Protein AF-A0A7K2CQ20-F1 (afdb_monomer_lite)

Secondary structure (DSSP, 8-state):
--HHHHHHHHHHHHHHHHHHHHHHHHHTTPPP-HHHHHHHHHHHHHHHHHHHHHH-SSTTHHHHHHHHHHHHHHHHHHHHHS---HHHHHHHHHHHHHHHHHHHHHTT-THHHHHHHHHHHHHHHHHHHHHHHTTTSS-HHHHHHHHHHHHHHHHHSSSHHHHHHHHHHHHHHHHHHHHHHHHHHHHHHHTT--

Radius of gyration: 17.54 Å; chains: 1; bounding box: 44×36×48 Å

Sequence (194 aa):
MSKAAMVVAGLAVGTVAGRYLLRLVWTFGVRDSRSLRVLVPSFTAIALAVAGGFLGTTWDVLPVWVLFVALTGVTTVDLFLYRIPNGIVFPAMAVLLMLMTLISLLRDRPGTIGQAMAAAGFYAAVMSLLYVISGGSLGLGDVKLALPVGLVLGWAASGYGQSMLAVFLAFVLAAFLGATMGLTVWGMRKWGYE

Structure (mmCIF, N/CA/C/O backbone):
data_AF-A0A7K2CQ20-F1
#
_entry.id   AF-A0A7K2CQ20-F1
#
loop_
_atom_site.group_PDB
_atom_site.id
_atom_site.type_symbol
_atom_site.label_atom_id
_atom_site.label_alt_id
_atom_site.label_comp_id
_atom_site.label_asym_id
_atom_site.label_entity_id
_atom_site.label_seq_id
_atom_site.pdbx_PDB_ins_code
_atom_site.Cartn_x
_atom_site.Cartn_y
_atom_site.Cartn_z
_atom_site.occupancy
_atom_site.B_iso_or_equiv
_atom_site.auth_seq_id
_atom_site.auth_comp_id
_atom_site.auth_asym_id
_atom_site.auth_atom_id
_atom_site.pdbx_PDB_model_num
ATOM 1 N N . MET A 1 1 ? -0.273 -4.089 -26.186 1.00 63.44 1 MET A N 1
ATOM 2 C CA . MET A 1 1 ? -1.693 -3.845 -25.821 1.00 63.44 1 MET A CA 1
ATOM 3 C C . MET A 1 1 ? -1.942 -2.338 -25.868 1.00 63.44 1 MET A C 1
ATOM 5 O O . MET A 1 1 ? -0.967 -1.602 -25.882 1.00 63.44 1 MET A O 1
ATOM 9 N N . SER A 1 2 ? -3.183 -1.851 -25.932 1.00 86.56 2 SER A N 1
ATOM 10 C CA . SER A 1 2 ? -3.477 -0.409 -25.808 1.00 86.56 2 SER A CA 1
ATOM 11 C C . SER A 1 2 ? -3.736 -0.033 -24.341 1.00 86.56 2 SER A C 1
ATOM 13 O O . SER A 1 2 ? -4.092 -0.900 -23.542 1.00 86.56 2 SER A O 1
ATOM 15 N N . LYS A 1 3 ? -3.601 1.250 -23.963 1.00 86.38 3 LYS A N 1
ATOM 16 C CA . LYS A 1 3 ? -3.990 1.723 -22.614 1.00 86.38 3 LYS A CA 1
ATOM 17 C C . LYS A 1 3 ? -5.447 1.371 -22.288 1.00 86.38 3 LYS A C 1
ATOM 19 O O . LYS A 1 3 ? -5.736 0.928 -21.186 1.00 86.38 3 LYS A O 1
ATOM 24 N N . ALA A 1 4 ? -6.340 1.470 -23.276 1.00 89.62 4 ALA A N 1
ATOM 25 C CA . ALA A 1 4 ? -7.732 1.043 -23.146 1.00 89.62 4 ALA A CA 1
ATOM 26 C C . ALA A 1 4 ? -7.854 -0.455 -22.812 1.00 89.62 4 ALA A C 1
ATOM 28 O O . ALA A 1 4 ? -8.602 -0.821 -21.910 1.00 89.62 4 ALA A O 1
ATOM 29 N N . ALA A 1 5 ? -7.069 -1.319 -23.466 1.00 90.25 5 ALA A N 1
ATOM 30 C CA . ALA A 1 5 ? -7.048 -2.745 -23.143 1.00 90.25 5 ALA A CA 1
ATOM 31 C C . ALA A 1 5 ? -6.565 -3.008 -21.706 1.00 90.25 5 ALA A C 1
ATOM 33 O O . ALA A 1 5 ? -7.090 -3.901 -21.049 1.00 90.25 5 ALA A O 1
ATOM 34 N N . MET A 1 6 ? -5.621 -2.214 -21.191 1.00 92.38 6 MET A N 1
ATOM 35 C CA . MET A 1 6 ? -5.152 -2.330 -19.804 1.00 92.38 6 MET A CA 1
ATOM 36 C C . MET A 1 6 ? -6.170 -1.845 -18.775 1.00 92.38 6 MET A C 1
ATOM 38 O O . MET A 1 6 ? -6.281 -2.449 -17.713 1.00 92.38 6 MET A O 1
ATOM 42 N N . VAL A 1 7 ? -6.945 -0.807 -19.094 1.00 93.50 7 VAL A N 1
ATOM 43 C CA . VAL A 1 7 ? -8.081 -0.371 -18.267 1.00 93.50 7 VAL A CA 1
ATOM 44 C C . VAL A 1 7 ? -9.120 -1.491 -18.182 1.00 93.50 7 VAL A C 1
ATOM 46 O O . VAL A 1 7 ? -9.519 -1.872 -17.084 1.00 93.50 7 VAL A O 1
ATOM 49 N N . VAL A 1 8 ? -9.505 -2.075 -19.322 1.00 94.81 8 VAL A N 1
ATOM 50 C CA . VAL A 1 8 ? -10.469 -3.190 -19.372 1.00 94.81 8 VAL A CA 1
ATOM 51 C C . VAL A 1 8 ? -9.938 -4.417 -18.629 1.00 94.81 8 VAL A C 1
ATOM 53 O O . VAL A 1 8 ? -10.664 -5.014 -17.834 1.00 94.81 8 VAL A O 1
ATOM 56 N N . ALA A 1 9 ? -8.665 -4.765 -18.827 1.00 94.44 9 ALA A N 1
ATOM 57 C CA . ALA A 1 9 ? -8.023 -5.851 -18.097 1.00 94.44 9 ALA A CA 1
ATOM 58 C C . ALA A 1 9 ? -7.997 -5.572 -16.587 1.00 94.44 9 ALA A C 1
ATOM 60 O O . ALA A 1 9 ? -8.314 -6.464 -15.809 1.00 94.44 9 ALA A O 1
ATOM 61 N N . GLY A 1 10 ? -7.699 -4.341 -16.166 1.00 95.06 10 GLY A N 1
ATOM 62 C CA . GLY A 1 10 ? -7.714 -3.946 -14.758 1.00 95.06 10 GLY A CA 1
ATOM 63 C C . GLY A 1 10 ? -9.105 -4.041 -14.129 1.00 95.06 10 GLY A C 1
ATOM 64 O O . GLY A 1 10 ? -9.233 -4.564 -13.023 1.00 95.06 10 GLY A O 1
ATOM 65 N N . LEU A 1 11 ? -10.157 -3.644 -14.854 1.00 96.75 11 LEU A N 1
ATOM 66 C CA . LEU A 1 11 ? -11.544 -3.826 -14.410 1.00 96.75 11 LEU A CA 1
ATOM 67 C C . LEU A 1 11 ? -11.890 -5.315 -14.246 1.00 96.75 11 LEU A C 1
ATOM 69 O O . LEU A 1 11 ? -12.415 -5.730 -13.210 1.00 96.75 11 LEU A O 1
ATOM 73 N N . ALA A 1 12 ? -11.574 -6.137 -15.248 1.00 96.75 12 ALA A N 1
ATOM 74 C CA . ALA A 1 12 ? -11.868 -7.568 -15.223 1.00 96.75 12 ALA A CA 1
ATOM 75 C C . ALA A 1 12 ? -11.083 -8.293 -14.117 1.00 96.75 12 ALA A C 1
ATOM 77 O O . ALA A 1 12 ? -11.663 -8.993 -13.288 1.00 96.75 12 ALA A O 1
ATOM 78 N N . VAL A 1 13 ? -9.769 -8.080 -14.050 1.00 96.75 13 VAL A N 1
ATOM 79 C CA . VAL A 1 13 ? -8.903 -8.705 -13.045 1.00 96.75 13 VAL A CA 1
ATOM 80 C C . VAL A 1 13 ? -9.258 -8.209 -11.651 1.00 96.75 13 VAL A C 1
ATOM 82 O O . VAL A 1 13 ? -9.378 -9.022 -10.740 1.00 96.75 13 VAL A O 1
ATOM 85 N N . GLY A 1 14 ? -9.492 -6.910 -11.465 1.00 96.31 14 GLY A N 1
ATOM 86 C CA . GLY A 1 14 ? -9.796 -6.361 -10.148 1.00 96.31 14 GLY A CA 1
ATOM 87 C C . GLY A 1 14 ? -11.170 -6.758 -9.614 1.00 96.31 14 GLY A C 1
ATOM 88 O O . GLY A 1 14 ? -11.287 -7.026 -8.419 1.00 96.31 14 GLY A O 1
ATOM 89 N N . THR A 1 15 ? -12.189 -6.913 -10.470 1.00 97.06 15 THR A N 1
ATOM 90 C CA . THR A 1 15 ? -13.487 -7.457 -10.024 1.00 97.06 15 THR A CA 1
ATOM 91 C C . THR A 1 15 ? -13.360 -8.906 -9.559 1.00 97.06 15 THR A C 1
ATOM 93 O O . THR A 1 15 ? -13.906 -9.269 -8.514 1.00 97.06 15 THR A O 1
ATOM 96 N N . VAL A 1 16 ? -12.620 -9.739 -10.296 1.00 97.56 16 VAL A N 1
ATOM 97 C CA . VAL A 1 16 ? -12.369 -11.136 -9.919 1.00 97.56 16 VAL A CA 1
ATOM 98 C C . VAL A 1 16 ? -11.529 -11.201 -8.643 1.00 97.56 16 VAL A C 1
ATOM 100 O O . VAL A 1 16 ? -11.941 -11.840 -7.673 1.00 97.56 16 VAL A O 1
ATOM 103 N N . ALA A 1 17 ? -10.403 -10.489 -8.603 1.00 96.38 17 ALA A N 1
ATOM 104 C CA . ALA A 1 17 ? -9.503 -10.448 -7.456 1.00 96.38 17 ALA A CA 1
ATOM 105 C C . ALA A 1 17 ? -10.223 -9.971 -6.192 1.00 96.38 17 ALA A C 1
ATOM 107 O O . ALA A 1 17 ? -10.129 -10.636 -5.166 1.00 96.38 17 ALA A O 1
ATOM 108 N N . GLY A 1 18 ? -11.016 -8.898 -6.263 1.00 95.12 18 GLY A N 1
ATOM 109 C CA . GLY A 1 18 ? -11.769 -8.400 -5.112 1.00 95.12 18 GLY A CA 1
ATOM 110 C C . GLY A 1 18 ? -12.835 -9.381 -4.605 1.00 95.12 18 GLY A C 1
ATOM 111 O O . GLY A 1 18 ? -13.051 -9.488 -3.399 1.00 95.12 18 GLY A O 1
ATOM 112 N N . ARG A 1 19 ? -13.459 -10.178 -5.487 1.00 95.44 19 ARG A N 1
ATOM 113 C CA . ARG A 1 19 ? -14.382 -11.253 -5.065 1.00 95.44 19 ARG A CA 1
ATOM 114 C C . ARG A 1 19 ? -13.663 -12.377 -4.319 1.00 95.44 19 ARG A C 1
ATOM 116 O O . ARG A 1 19 ? -14.202 -12.896 -3.343 1.00 95.44 19 ARG A O 1
ATOM 123 N N . TYR A 1 20 ? -12.464 -12.755 -4.757 1.00 95.31 20 TYR A N 1
ATOM 124 C CA . TYR A 1 20 ? -11.641 -13.727 -4.031 1.00 95.31 20 TYR A CA 1
ATOM 125 C C . TYR A 1 20 ? -11.093 -13.148 -2.728 1.00 95.31 20 TYR A C 1
ATOM 127 O O . TYR A 1 20 ? -11.080 -13.839 -1.711 1.00 95.31 20 TYR A O 1
ATOM 135 N N . LEU A 1 21 ? -10.713 -11.872 -2.740 1.00 94.88 21 LEU A N 1
ATOM 136 C CA . LEU A 1 21 ? -10.206 -11.152 -1.582 1.00 94.88 21 LEU A CA 1
ATOM 137 C C . LEU A 1 21 ? -11.216 -11.143 -0.436 1.00 94.88 21 LEU A C 1
ATOM 139 O O . LEU A 1 21 ? -10.824 -11.344 0.706 1.00 94.88 21 LEU A O 1
ATOM 143 N N . LEU A 1 22 ? -12.513 -11.007 -0.727 1.00 95.00 22 LEU A N 1
ATOM 144 C CA . LEU A 1 22 ? -13.567 -11.103 0.289 1.00 95.00 22 LEU A CA 1
ATOM 145 C C . LEU A 1 22 ? -13.545 -12.430 1.053 1.00 95.00 22 LEU A C 1
ATOM 147 O O . LEU A 1 22 ? -13.739 -12.428 2.266 1.00 95.00 22 LEU A O 1
ATOM 151 N N . ARG A 1 23 ? -13.240 -13.550 0.382 1.00 94.31 23 ARG A N 1
ATOM 152 C CA . ARG A 1 23 ? -13.112 -14.852 1.058 1.00 94.31 23 ARG A CA 1
ATOM 153 C C . ARG A 1 23 ? -11.996 -14.821 2.092 1.00 94.31 23 ARG A C 1
ATOM 155 O O . ARG A 1 23 ? -12.182 -15.333 3.187 1.00 94.31 23 ARG A O 1
ATOM 162 N N . LEU A 1 24 ? -10.870 -14.194 1.751 1.00 93.88 24 LEU A N 1
ATOM 163 C CA . LEU A 1 24 ? -9.747 -14.007 2.665 1.00 93.88 24 LEU A CA 1
ATOM 164 C C . LEU A 1 24 ? -10.108 -13.033 3.796 1.00 93.88 24 LEU A C 1
ATOM 166 O O . LEU A 1 24 ? -9.874 -13.340 4.959 1.00 93.88 24 LEU A O 1
ATOM 170 N N . VAL A 1 25 ? -10.737 -11.899 3.483 1.00 94.88 25 VAL A N 1
ATOM 171 C CA . VAL A 1 25 ? -11.178 -10.893 4.466 1.00 94.88 25 VAL A CA 1
ATOM 172 C C . VAL A 1 25 ? -12.106 -11.497 5.527 1.00 94.88 25 VAL A C 1
ATOM 174 O O . VAL A 1 25 ? -11.933 -11.227 6.716 1.00 94.88 25 VAL A O 1
ATOM 177 N N . TRP A 1 26 ? -13.043 -12.364 5.137 1.00 95.38 26 TRP A N 1
ATOM 178 C CA . TRP A 1 26 ? -13.954 -13.022 6.080 1.00 95.38 26 TRP A CA 1
ATOM 179 C C . TRP A 1 26 ? -13.245 -13.983 7.040 1.00 95.38 26 TRP A C 1
ATOM 181 O O . TRP A 1 26 ? -13.707 -14.148 8.167 1.00 95.38 26 TRP A O 1
ATOM 191 N N . THR A 1 27 ? -12.089 -14.547 6.666 1.00 95.38 27 THR A N 1
ATOM 192 C CA . THR A 1 27 ? -11.299 -15.378 7.598 1.00 95.38 27 THR A CA 1
ATOM 193 C C . THR A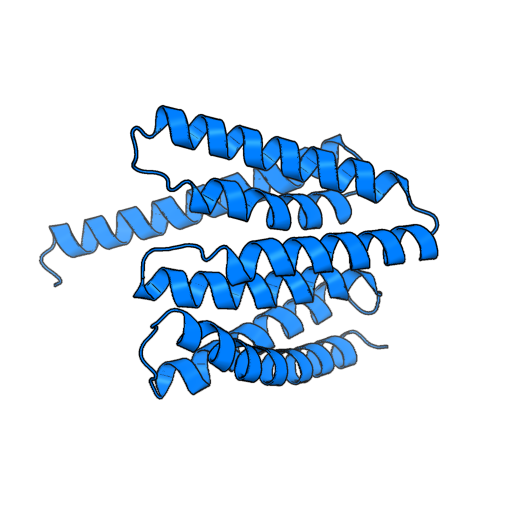 1 27 ? -10.744 -14.588 8.785 1.00 95.38 27 THR A C 1
ATOM 195 O O . THR A 1 27 ? -10.448 -15.178 9.820 1.00 95.38 27 THR A O 1
ATOM 198 N N . PHE A 1 28 ? -10.657 -13.256 8.680 1.00 93.06 28 PHE A N 1
ATOM 199 C CA . PHE A 1 28 ? -10.223 -12.386 9.776 1.00 93.06 28 PHE A CA 1
ATOM 200 C C . PHE A 1 28 ? -11.362 -11.947 10.708 1.00 93.06 28 PHE A C 1
ATOM 202 O O . PHE A 1 28 ? -11.102 -11.222 11.663 1.00 93.06 28 PHE A O 1
ATOM 209 N N . GLY A 1 29 ? -12.606 -12.377 10.465 1.00 92.75 29 GLY A N 1
ATOM 210 C CA . GLY A 1 29 ? -13.756 -12.055 11.319 1.00 92.75 29 GLY A CA 1
ATOM 211 C C . GLY A 1 29 ? -14.525 -10.791 10.923 1.00 92.75 29 GLY A C 1
ATOM 212 O O . GLY A 1 29 ? -15.392 -10.343 11.670 1.00 92.75 29 GLY A O 1
ATOM 213 N N . VAL A 1 30 ? -14.252 -10.215 9.747 1.00 93.81 30 VAL A N 1
ATOM 214 C CA . VAL A 1 30 ? -15.072 -9.126 9.192 1.00 93.81 30 VAL A CA 1
ATOM 215 C C . VAL A 1 30 ? -16.460 -9.663 8.847 1.00 93.81 30 VAL A C 1
ATOM 217 O O . VAL A 1 30 ? -16.590 -10.654 8.126 1.00 93.81 30 VAL A O 1
ATOM 220 N N . ARG A 1 31 ? -17.510 -8.994 9.334 1.00 92.56 31 ARG A N 1
ATOM 221 C CA . ARG A 1 31 ? -18.895 -9.408 9.090 1.00 92.56 31 ARG A CA 1
ATOM 222 C C . ARG A 1 31 ? -19.248 -9.273 7.611 1.00 92.56 31 ARG A C 1
ATOM 224 O O . ARG A 1 31 ? -19.084 -8.214 7.006 1.00 92.56 31 ARG A O 1
ATOM 231 N N . ASP A 1 32 ? -19.796 -10.340 7.047 1.00 93.12 32 ASP A N 1
ATOM 232 C CA . ASP A 1 32 ? -20.323 -10.323 5.689 1.00 93.12 32 ASP A CA 1
ATOM 233 C C . ASP A 1 32 ? -21.496 -9.337 5.572 1.00 93.12 32 ASP A C 1
ATOM 235 O O . ASP A 1 32 ? -22.422 -9.328 6.388 1.00 93.12 32 ASP A O 1
ATOM 239 N N . SER A 1 33 ? -21.442 -8.478 4.556 1.00 93.25 33 SER A N 1
ATOM 240 C CA . SER A 1 33 ? -22.473 -7.489 4.270 1.00 93.25 33 SER A CA 1
ATOM 241 C C . SER A 1 33 ? -22.616 -7.273 2.767 1.00 93.25 33 SER A C 1
ATOM 243 O O . SER A 1 33 ? -21.660 -7.394 1.993 1.00 93.25 33 SER A O 1
ATOM 245 N N . ARG A 1 34 ? -23.828 -6.897 2.340 1.00 94.19 34 ARG A N 1
ATOM 246 C CA . ARG A 1 34 ? -24.116 -6.593 0.931 1.00 94.19 34 ARG A CA 1
ATOM 247 C C . ARG A 1 34 ? -23.211 -5.481 0.397 1.00 94.19 34 ARG A C 1
ATOM 249 O O . ARG A 1 34 ? -22.735 -5.589 -0.728 1.00 94.19 34 ARG A O 1
ATOM 256 N N . SER A 1 35 ? -22.943 -4.461 1.212 1.00 93.31 35 SER A N 1
ATOM 257 C CA . SER A 1 35 ? -22.068 -3.347 0.846 1.00 93.31 35 SER A CA 1
ATOM 258 C C . SER A 1 35 ? -20.650 -3.825 0.547 1.00 93.31 35 SER A C 1
ATOM 260 O O . SER A 1 35 ? -20.112 -3.468 -0.495 1.00 93.31 35 SER A O 1
ATOM 262 N N . LEU A 1 36 ? -20.064 -4.705 1.367 1.00 94.12 36 LEU A N 1
ATOM 263 C CA . LEU A 1 36 ? -18.712 -5.227 1.118 1.00 94.12 36 LEU A CA 1
ATOM 264 C C . LEU A 1 36 ? -18.610 -6.057 -0.158 1.00 94.12 36 LEU A C 1
ATOM 266 O O . LEU A 1 36 ? -17.643 -5.914 -0.907 1.00 94.12 36 LEU A O 1
ATOM 270 N N . ARG A 1 37 ? -19.637 -6.862 -0.451 1.00 95.00 37 ARG A N 1
ATOM 271 C CA . ARG A 1 37 ? -19.712 -7.658 -1.686 1.00 95.00 37 ARG A CA 1
ATOM 272 C C . ARG A 1 37 ? -19.703 -6.807 -2.960 1.00 95.00 37 ARG A C 1
ATOM 274 O O . ARG A 1 37 ? -19.357 -7.324 -4.019 1.00 95.00 37 ARG A O 1
ATOM 281 N N . VAL A 1 38 ? -20.066 -5.526 -2.862 1.00 96.12 38 VAL A N 1
ATOM 282 C CA . VAL A 1 38 ? -20.054 -4.571 -3.980 1.00 96.12 38 VAL A CA 1
ATOM 283 C C . VAL A 1 38 ? -18.823 -3.670 -3.927 1.00 96.12 38 VAL A C 1
ATOM 285 O O . VAL A 1 38 ? -18.119 -3.540 -4.928 1.00 96.12 38 VAL A O 1
ATOM 288 N N . LEU A 1 39 ? -18.542 -3.065 -2.773 1.00 96.19 39 LEU A N 1
ATOM 289 C CA . LEU A 1 39 ? -17.502 -2.051 -2.618 1.00 96.19 39 LEU A CA 1
ATOM 290 C C . LEU A 1 39 ? -16.102 -2.625 -2.816 1.00 96.19 39 LEU A C 1
ATOM 292 O O . LEU A 1 39 ? -15.326 -2.027 -3.553 1.00 96.19 39 LEU A O 1
ATOM 296 N N . VAL A 1 40 ? -15.788 -3.792 -2.240 1.00 96.75 40 VAL A N 1
ATOM 297 C CA . VAL A 1 40 ? -14.436 -4.369 -2.341 1.00 96.75 40 VAL A CA 1
ATOM 298 C C . VAL A 1 40 ? -14.080 -4.702 -3.798 1.00 96.75 40 VAL A C 1
ATOM 300 O O . VAL A 1 40 ? -13.089 -4.161 -4.287 1.00 96.75 40 VAL A O 1
ATOM 303 N N . PRO A 1 41 ? -14.885 -5.477 -4.560 1.00 97.44 41 PRO A N 1
ATOM 304 C CA . PRO A 1 41 ? -14.586 -5.731 -5.968 1.00 97.44 41 PRO A CA 1
ATOM 305 C C . PRO A 1 41 ? -14.573 -4.474 -6.834 1.00 97.44 41 PRO A C 1
ATOM 307 O O . PRO A 1 41 ? -13.739 -4.376 -7.730 1.00 97.44 41 PRO A O 1
ATOM 310 N N . SER A 1 42 ? -15.468 -3.515 -6.576 1.00 97.06 42 SER A N 1
ATOM 311 C CA . SER A 1 42 ? -15.535 -2.277 -7.363 1.00 97.06 42 SER A CA 1
ATOM 312 C C . SER A 1 42 ? -14.305 -1.406 -7.128 1.00 97.06 42 SER A C 1
ATOM 314 O O . SER A 1 42 ? -13.702 -0.925 -8.083 1.00 97.06 42 SER A O 1
ATOM 316 N N . PHE A 1 43 ? -13.888 -1.250 -5.871 1.00 96.94 43 PHE A N 1
ATOM 317 C CA . PHE A 1 43 ? -12.713 -0.463 -5.521 1.00 96.94 43 PHE A CA 1
ATOM 318 C C . PHE A 1 43 ? -11.433 -1.102 -6.063 1.00 96.94 43 PHE A C 1
ATOM 320 O O . PHE A 1 43 ? -10.638 -0.418 -6.707 1.00 96.94 43 PHE A O 1
ATOM 327 N N . THR A 1 44 ? -11.268 -2.423 -5.907 1.00 97.62 44 THR A N 1
ATOM 328 C CA . THR A 1 44 ? -10.135 -3.149 -6.500 1.00 97.62 44 THR A CA 1
ATOM 329 C C . THR A 1 44 ? -10.125 -3.014 -8.028 1.00 97.62 44 THR A C 1
ATOM 331 O O . THR A 1 44 ? -9.082 -2.720 -8.605 1.00 97.62 44 THR A O 1
ATOM 334 N N . ALA A 1 45 ? -11.274 -3.162 -8.696 1.00 97.44 45 ALA A N 1
ATOM 335 C CA . ALA A 1 45 ? -11.395 -2.984 -10.145 1.00 97.44 45 ALA A CA 1
ATOM 336 C C . ALA A 1 45 ? -10.991 -1.583 -10.605 1.00 97.44 45 ALA A C 1
ATOM 338 O O . ALA A 1 45 ? -10.200 -1.452 -11.538 1.00 97.44 45 ALA A O 1
ATOM 339 N N . ILE A 1 46 ? -11.495 -0.544 -9.936 1.00 97.81 46 ILE A N 1
ATOM 340 C CA . ILE A 1 46 ? -11.175 0.848 -10.262 1.00 97.81 46 ILE A CA 1
ATOM 341 C C . ILE A 1 46 ? -9.683 1.110 -10.045 1.00 97.81 46 ILE A C 1
ATOM 343 O O . ILE A 1 46 ? -9.035 1.643 -10.942 1.00 97.81 46 ILE A O 1
ATOM 347 N N . ALA A 1 47 ? -9.112 0.690 -8.913 1.00 96.88 47 ALA A N 1
ATOM 348 C CA . ALA A 1 47 ? -7.693 0.885 -8.622 1.00 96.88 47 ALA A CA 1
ATOM 349 C C . ALA A 1 47 ? -6.792 0.234 -9.686 1.00 96.88 47 ALA A C 1
ATOM 351 O O . ALA A 1 47 ? -5.875 0.875 -10.205 1.00 96.88 47 ALA A O 1
ATOM 352 N N . LEU A 1 48 ? -7.084 -1.012 -10.073 1.00 96.81 48 LEU A N 1
ATOM 353 C CA . LEU A 1 48 ? -6.314 -1.728 -11.093 1.00 96.81 48 LEU A CA 1
ATOM 354 C C . LEU A 1 48 ? -6.494 -1.108 -12.485 1.00 96.81 48 LEU A C 1
ATOM 356 O O . LEU A 1 48 ? -5.520 -0.974 -13.229 1.00 96.81 48 LEU A O 1
ATOM 360 N N . ALA A 1 49 ? -7.712 -0.696 -12.833 1.00 95.94 49 ALA A N 1
ATOM 361 C CA . ALA A 1 49 ? -8.009 -0.038 -14.102 1.00 95.94 49 ALA A CA 1
ATOM 362 C C . ALA A 1 49 ? -7.281 1.304 -14.236 1.00 95.94 49 ALA A C 1
ATOM 364 O O . ALA A 1 49 ? -6.651 1.568 -15.261 1.00 95.94 49 ALA A O 1
ATOM 365 N N . VAL A 1 50 ? -7.310 2.120 -13.179 1.00 95.56 50 VAL A N 1
ATOM 366 C CA . VAL A 1 50 ? -6.585 3.392 -13.098 1.00 95.56 50 VAL A CA 1
ATOM 367 C C . VAL A 1 50 ? -5.083 3.144 -13.238 1.00 95.56 50 VAL A C 1
ATOM 369 O O . VAL A 1 50 ? -4.451 3.728 -14.118 1.00 95.56 50 VAL A O 1
ATOM 372 N N . ALA A 1 51 ? -4.521 2.213 -12.461 1.00 93.62 51 ALA A N 1
ATOM 373 C CA . ALA A 1 51 ? -3.107 1.850 -12.556 1.00 93.62 51 ALA A CA 1
ATOM 374 C C . ALA A 1 51 ? -2.715 1.389 -13.972 1.00 93.62 51 ALA A C 1
ATOM 376 O O . ALA A 1 51 ? -1.701 1.835 -14.506 1.00 93.62 51 ALA A O 1
ATOM 377 N N . GLY A 1 52 ? -3.542 0.556 -14.613 1.00 93.06 52 GLY A N 1
ATOM 378 C CA . GLY A 1 52 ? -3.322 0.091 -15.985 1.00 93.06 52 GLY A CA 1
ATOM 379 C C . GLY A 1 52 ? -3.413 1.203 -17.033 1.00 93.06 52 GLY A C 1
ATOM 380 O O . GLY A 1 52 ? -2.647 1.209 -17.997 1.00 93.06 52 GLY A O 1
ATOM 381 N N . GLY A 1 53 ? -4.302 2.179 -16.840 1.00 92.75 53 GLY A N 1
ATOM 382 C CA . GLY A 1 53 ? -4.408 3.354 -17.707 1.00 92.75 53 GLY A CA 1
ATOM 383 C C . GLY A 1 53 ? -3.194 4.284 -17.612 1.00 92.75 53 GLY A C 1
ATOM 384 O O . GLY A 1 53 ? -2.732 4.799 -18.637 1.00 92.75 53 GLY A O 1
ATOM 385 N N . PHE A 1 54 ? -2.651 4.465 -16.402 1.00 90.62 54 PHE A N 1
ATOM 386 C CA . PHE A 1 54 ? -1.482 5.313 -16.152 1.00 90.62 54 PHE A CA 1
ATOM 387 C C . PHE A 1 54 ? -0.166 4.657 -16.582 1.00 90.62 54 PHE A C 1
ATOM 389 O O . PHE A 1 54 ? 0.587 5.25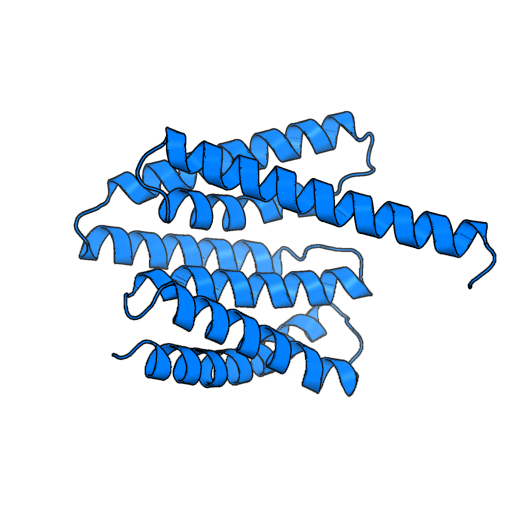7 -17.349 1.00 90.62 54 PHE A O 1
ATOM 396 N N . LEU A 1 55 ? 0.095 3.429 -16.127 1.00 86.06 55 LEU A N 1
ATOM 397 C CA . LEU A 1 55 ? 1.357 2.715 -16.374 1.00 86.06 55 LEU A CA 1
ATOM 398 C C . LEU A 1 55 ? 1.418 2.104 -17.780 1.00 86.06 55 LEU A C 1
ATOM 400 O O . LEU A 1 55 ? 2.496 1.849 -18.313 1.00 86.06 55 LEU A O 1
ATOM 404 N N . GLY A 1 56 ? 0.266 1.923 -18.427 1.00 76.19 56 GLY A N 1
ATOM 405 C CA . GLY A 1 56 ? 0.192 1.375 -19.769 1.00 76.19 56 GLY A CA 1
ATOM 406 C C . GLY A 1 56 ? 0.515 -0.115 -19.794 1.00 76.19 56 GLY A C 1
ATOM 407 O O . GLY A 1 56 ? 0.122 -0.875 -18.917 1.00 76.19 56 GLY A O 1
ATOM 408 N N . THR A 1 57 ? 1.153 -0.559 -20.873 1.00 66.69 57 THR A N 1
ATOM 409 C CA . THR A 1 57 ? 1.121 -1.967 -21.299 1.00 66.69 57 THR A CA 1
ATOM 410 C C . THR A 1 57 ? 2.406 -2.720 -20.994 1.00 66.69 57 THR A C 1
ATOM 412 O O . THR A 1 57 ? 2.725 -3.702 -21.666 1.00 66.69 57 THR A O 1
ATOM 415 N N . THR A 1 58 ? 3.191 -2.218 -20.046 1.00 78.56 58 THR A N 1
ATOM 416 C CA . THR A 1 58 ? 4.384 -2.903 -19.569 1.00 78.56 58 THR A CA 1
ATOM 417 C C . THR A 1 58 ? 4.014 -3.907 -18.482 1.00 78.56 58 THR A C 1
ATOM 419 O O . THR A 1 58 ? 3.056 -3.731 -17.733 1.00 78.56 58 THR A O 1
ATOM 422 N N . TRP A 1 59 ? 4.812 -4.969 -18.377 1.00 85.69 59 TRP A N 1
ATOM 423 C CA . TRP A 1 59 ? 4.730 -5.952 -17.292 1.00 85.69 59 TRP A CA 1
ATOM 424 C C . TRP A 1 59 ? 4.860 -5.322 -15.892 1.00 85.69 59 TRP A C 1
ATOM 426 O O . TRP A 1 59 ? 4.433 -5.914 -14.905 1.00 85.69 59 TRP A O 1
ATOM 436 N N . ASP A 1 60 ? 5.368 -4.091 -15.820 1.00 87.75 60 ASP A N 1
ATOM 437 C CA . ASP A 1 60 ? 5.592 -3.312 -14.600 1.00 87.75 60 ASP A CA 1
ATOM 438 C C . ASP A 1 60 ? 4.291 -2.938 -13.869 1.00 87.75 60 ASP A C 1
ATOM 440 O O . ASP A 1 60 ? 4.311 -2.601 -12.687 1.00 87.75 60 ASP A O 1
ATOM 444 N N . VAL A 1 61 ? 3.142 -3.050 -14.542 1.00 92.56 61 VAL A N 1
ATOM 445 C CA . VAL A 1 61 ? 1.822 -2.875 -13.924 1.00 92.56 61 VAL A CA 1
ATOM 446 C C . VAL A 1 61 ? 1.489 -3.992 -12.924 1.00 92.56 61 VAL A C 1
ATOM 448 O O . VAL A 1 61 ? 0.715 -3.778 -11.991 1.00 92.56 61 VAL A O 1
ATOM 451 N N . LEU A 1 62 ? 2.069 -5.188 -13.084 1.00 94.75 62 LEU A N 1
ATOM 452 C CA . LEU A 1 62 ? 1.671 -6.362 -12.307 1.00 94.75 62 LEU A CA 1
ATOM 453 C C . LEU A 1 62 ? 2.028 -6.250 -10.811 1.00 94.75 62 LEU A C 1
ATOM 455 O O . LEU A 1 62 ? 1.135 -6.493 -9.997 1.00 94.75 62 LEU A O 1
ATOM 459 N N . PRO A 1 63 ? 3.248 -5.833 -10.399 1.00 96.06 63 PRO A N 1
ATOM 460 C CA . PRO A 1 63 ? 3.532 -5.561 -8.988 1.00 96.06 63 PRO A CA 1
ATOM 461 C C . PRO A 1 63 ? 2.588 -4.514 -8.386 1.00 96.06 63 PRO A C 1
ATOM 463 O O . PRO A 1 63 ? 2.114 -4.669 -7.263 1.00 96.06 63 PRO A O 1
ATOM 466 N N . VAL A 1 64 ? 2.239 -3.479 -9.152 1.00 96.06 64 VAL A N 1
ATOM 467 C CA . VAL A 1 64 ? 1.318 -2.425 -8.703 1.00 96.06 64 VAL A CA 1
ATOM 468 C C . VAL A 1 64 ? -0.096 -2.975 -8.492 1.00 96.06 64 VAL A C 1
ATOM 470 O O . VAL A 1 64 ? -0.744 -2.653 -7.497 1.00 96.06 64 VAL A O 1
ATOM 473 N N . TRP A 1 65 ? -0.571 -3.856 -9.373 1.00 96.88 65 TRP A N 1
ATOM 474 C CA . TRP A 1 65 ? -1.852 -4.545 -9.199 1.00 96.88 65 TRP A CA 1
ATOM 475 C C . TRP A 1 65 ? -1.868 -5.448 -7.966 1.00 96.88 65 TRP A C 1
ATOM 477 O O . TRP A 1 65 ? -2.827 -5.397 -7.197 1.00 96.88 65 TRP A O 1
ATOM 487 N N . VAL A 1 66 ? -0.806 -6.229 -7.740 1.00 97.69 66 VAL A N 1
ATOM 488 C CA . VAL A 1 66 ? -0.668 -7.057 -6.528 1.00 97.69 66 VAL A CA 1
ATOM 489 C C . VAL A 1 66 ? -0.725 -6.184 -5.274 1.00 97.69 66 VAL A C 1
ATOM 491 O O . VAL A 1 66 ? -1.467 -6.503 -4.342 1.00 97.69 66 VAL A O 1
ATOM 494 N N . LEU A 1 67 ? -0.004 -5.058 -5.269 1.00 97.81 67 LEU A N 1
ATOM 495 C CA . LEU A 1 67 ? -0.033 -4.112 -4.158 1.00 97.81 67 LEU A CA 1
ATOM 496 C C . LEU A 1 67 ? -1.446 -3.563 -3.928 1.00 97.81 67 LEU A C 1
ATOM 498 O O . LEU A 1 67 ? -1.917 -3.597 -2.798 1.00 97.81 67 LEU A O 1
ATOM 502 N N . PHE A 1 68 ? -2.158 -3.111 -4.964 1.00 97.75 68 PHE A N 1
ATOM 503 C CA . PHE A 1 68 ? -3.514 -2.571 -4.800 1.00 97.75 68 PHE A CA 1
ATOM 504 C C . PHE A 1 68 ? -4.535 -3.606 -4.319 1.00 97.75 68 PHE A C 1
ATOM 506 O O . PHE A 1 68 ? -5.408 -3.270 -3.512 1.00 97.75 68 PHE A O 1
ATOM 513 N N . VAL A 1 69 ? -4.422 -4.864 -4.755 1.00 98.12 69 VAL A N 1
ATOM 514 C CA . VAL A 1 69 ? -5.246 -5.958 -4.216 1.00 98.12 69 VAL A CA 1
ATOM 515 C C . VAL A 1 69 ? -4.959 -6.144 -2.724 1.00 98.12 69 VAL A C 1
ATOM 517 O O . VAL A 1 69 ? -5.893 -6.179 -1.921 1.00 98.12 69 VAL A O 1
ATOM 520 N N . ALA A 1 70 ? -3.681 -6.197 -2.334 1.00 97.81 70 ALA A N 1
ATOM 521 C CA . ALA A 1 70 ? -3.286 -6.330 -0.935 1.00 97.81 70 ALA A CA 1
ATOM 522 C C . ALA A 1 70 ? -3.768 -5.143 -0.088 1.00 97.81 70 ALA A C 1
ATOM 524 O O . ALA A 1 70 ? -4.379 -5.354 0.958 1.00 97.81 70 ALA A O 1
ATOM 525 N N . LEU A 1 71 ? -3.571 -3.910 -0.566 1.00 97.50 71 LEU A N 1
ATOM 526 C CA . LEU A 1 71 ? -4.016 -2.688 0.105 1.00 97.50 71 LEU A CA 1
ATOM 527 C C . LEU A 1 71 ? -5.532 -2.654 0.263 1.00 97.50 71 LEU A C 1
ATOM 529 O O . LEU A 1 71 ? -6.001 -2.359 1.352 1.00 97.50 71 LEU A O 1
ATOM 533 N N . THR A 1 72 ? -6.308 -3.043 -0.754 1.00 97.75 72 THR A N 1
ATOM 534 C CA . THR A 1 72 ? -7.774 -3.102 -0.610 1.00 97.75 72 THR A CA 1
ATOM 535 C C . THR A 1 72 ? -8.179 -4.069 0.508 1.00 97.75 72 THR A C 1
ATOM 537 O O . THR A 1 72 ? -9.084 -3.781 1.292 1.00 97.75 72 THR A O 1
ATOM 540 N N . GLY A 1 73 ? -7.498 -5.213 0.613 1.00 97.06 73 GLY A N 1
ATOM 541 C CA . GLY A 1 73 ? -7.775 -6.223 1.634 1.00 97.06 73 GLY A CA 1
ATOM 542 C C . GLY A 1 73 ? -7.398 -5.739 3.027 1.00 97.06 73 GLY A C 1
ATOM 543 O O . GLY A 1 73 ? -8.203 -5.855 3.950 1.00 97.06 73 GLY A O 1
ATOM 544 N N . VAL A 1 74 ? -6.207 -5.146 3.155 1.00 97.19 74 VAL A N 1
ATOM 545 C CA . VAL A 1 74 ? -5.729 -4.524 4.395 1.00 97.19 74 VAL A CA 1
ATOM 546 C C . VAL A 1 74 ? -6.678 -3.416 4.828 1.00 97.19 74 VAL A C 1
ATOM 548 O O . VAL A 1 74 ? -7.176 -3.493 5.940 1.00 97.19 74 VAL A O 1
ATOM 551 N N . THR A 1 75 ? -7.009 -2.460 3.956 1.00 95.81 75 THR A N 1
ATOM 552 C CA . THR A 1 75 ? -7.954 -1.373 4.255 1.00 95.81 75 THR A CA 1
ATOM 553 C C . THR A 1 75 ? -9.313 -1.914 4.673 1.00 95.81 75 THR A C 1
ATOM 555 O O . THR A 1 75 ? -9.905 -1.406 5.615 1.00 95.81 75 THR A O 1
ATOM 558 N N . THR A 1 76 ? -9.811 -2.971 4.024 1.00 96.62 76 THR A N 1
ATOM 559 C CA . THR A 1 76 ? -11.090 -3.567 4.428 1.00 96.62 76 THR A CA 1
ATOM 560 C C . THR A 1 76 ? -11.003 -4.113 5.849 1.00 96.62 76 THR A C 1
ATOM 562 O O . THR A 1 76 ? -11.832 -3.761 6.673 1.00 96.62 76 THR A O 1
ATOM 565 N N . VAL A 1 77 ? -10.005 -4.941 6.165 1.00 96.56 77 VAL A N 1
ATOM 566 C CA . VAL A 1 77 ? -9.844 -5.502 7.519 1.00 96.56 77 VAL A CA 1
ATOM 567 C C . VAL A 1 77 ? -9.616 -4.400 8.553 1.00 96.56 77 VAL A C 1
ATOM 569 O O . VAL A 1 77 ? -10.214 -4.436 9.627 1.00 96.56 77 VAL A O 1
ATOM 572 N N . ASP A 1 78 ? -8.805 -3.407 8.207 1.00 94.62 78 ASP A N 1
ATOM 573 C CA . ASP A 1 78 ? -8.446 -2.298 9.078 1.00 94.62 78 ASP A CA 1
ATOM 574 C C . ASP A 1 78 ? -9.654 -1.422 9.435 1.00 94.62 78 ASP A C 1
ATOM 576 O O . ASP A 1 78 ? -9.859 -1.109 10.602 1.00 94.62 78 ASP A O 1
ATOM 580 N N . LEU A 1 79 ? -10.540 -1.140 8.475 1.00 93.81 79 LEU A N 1
ATOM 581 C CA . LEU A 1 79 ? -11.753 -0.351 8.719 1.00 93.81 79 LEU A CA 1
ATOM 582 C C . LEU A 1 79 ? -12.725 -0.993 9.723 1.00 93.81 79 LEU A C 1
ATOM 584 O O . LEU A 1 79 ? -13.452 -0.268 10.397 1.00 93.81 79 LEU A O 1
ATOM 588 N N . PHE A 1 80 ? -12.776 -2.327 9.816 1.00 94.62 80 PHE A N 1
ATOM 589 C CA . PHE A 1 80 ? -13.690 -3.015 10.745 1.00 94.62 80 PHE A CA 1
ATOM 590 C C . PHE A 1 80 ? -13.022 -3.452 12.043 1.00 94.62 80 PHE A C 1
ATOM 592 O O . PHE A 1 80 ? -13.701 -3.554 13.063 1.00 94.62 80 PHE A O 1
ATOM 599 N N . LEU A 1 81 ? -11.728 -3.773 12.002 1.00 94.38 81 LEU A N 1
ATOM 600 C CA . LEU A 1 81 ? -11.021 -4.418 13.110 1.00 94.38 81 LEU A CA 1
ATOM 601 C C . LEU A 1 81 ? -9.830 -3.604 13.630 1.00 94.38 81 LEU A C 1
ATOM 603 O O . LEU A 1 81 ? -9.154 -4.085 14.541 1.00 94.38 81 LEU A O 1
ATOM 607 N N . TYR A 1 82 ? -9.561 -2.420 13.065 1.00 91.38 82 TYR A N 1
ATOM 608 C CA . TYR A 1 82 ? -8.433 -1.541 13.412 1.00 91.38 82 TYR A CA 1
ATOM 609 C C . TYR A 1 82 ? -7.110 -2.312 13.502 1.00 91.38 82 TYR A C 1
ATOM 611 O O . TYR A 1 82 ? -6.385 -2.279 14.500 1.00 91.38 82 TYR A O 1
ATOM 619 N N . ARG A 1 83 ? -6.854 -3.127 12.475 1.00 92.12 83 ARG A N 1
ATOM 620 C CA . ARG A 1 83 ? -5.734 -4.061 12.424 1.00 92.12 83 ARG A CA 1
ATOM 621 C C . ARG A 1 83 ? -5.262 -4.258 10.994 1.00 92.12 83 ARG A C 1
ATOM 623 O O . ARG A 1 83 ? -6.033 -4.634 10.117 1.00 92.12 83 ARG A O 1
ATOM 630 N N . ILE A 1 84 ? -3.943 -4.217 10.825 1.00 93.50 84 ILE A N 1
ATOM 631 C CA . ILE A 1 84 ? -3.259 -4.608 9.591 1.00 93.50 84 ILE A CA 1
ATOM 632 C C . ILE A 1 84 ? -2.883 -6.105 9.658 1.00 93.50 84 ILE A C 1
ATOM 634 O O . ILE A 1 84 ? -2.030 -6.496 10.465 1.00 93.50 84 ILE A O 1
ATOM 638 N N . PRO A 1 85 ? -3.515 -6.983 8.852 1.00 94.19 85 PRO A N 1
ATOM 639 C CA . PRO A 1 85 ? -3.345 -8.429 8.969 1.00 94.19 85 PRO A CA 1
ATOM 640 C C . PRO A 1 85 ? -2.043 -8.932 8.326 1.00 94.19 85 PRO A C 1
ATOM 642 O O . PRO A 1 85 ? -1.839 -8.844 7.114 1.00 94.19 85 PRO A O 1
ATOM 645 N N . ASN A 1 86 ? -1.204 -9.597 9.130 1.00 95.75 86 ASN A N 1
ATOM 646 C CA . ASN A 1 86 ? 0.008 -10.289 8.665 1.00 95.75 86 ASN A CA 1
ATOM 647 C C . ASN A 1 86 ? -0.282 -11.289 7.525 1.00 95.75 86 ASN A C 1
ATOM 649 O O . ASN A 1 86 ? 0.531 -11.436 6.616 1.00 95.75 86 ASN A O 1
ATOM 653 N N . GLY A 1 87 ? -1.449 -11.949 7.563 1.00 95.06 87 GLY A N 1
ATOM 654 C CA . GLY A 1 87 ? -1.886 -12.918 6.553 1.00 95.06 87 GLY A CA 1
ATOM 655 C C . GLY A 1 87 ? -2.204 -12.318 5.178 1.00 95.06 87 GLY A C 1
ATOM 656 O O . GLY A 1 87 ? -2.411 -13.074 4.237 1.00 95.06 87 GLY A O 1
ATOM 657 N N . ILE A 1 88 ? -2.224 -10.987 5.041 1.00 96.38 88 ILE A N 1
ATOM 658 C CA . ILE A 1 88 ? -2.293 -10.300 3.741 1.00 96.38 88 ILE A CA 1
ATOM 659 C C . ILE A 1 88 ? -0.937 -9.672 3.411 1.00 96.38 88 ILE A C 1
ATOM 661 O O . ILE A 1 88 ? -0.416 -9.875 2.316 1.00 96.38 88 ILE A O 1
ATOM 665 N N . VAL A 1 89 ? -0.340 -8.952 4.367 1.00 96.94 89 VAL A N 1
ATOM 666 C CA . VAL A 1 89 ? 0.881 -8.162 4.139 1.00 96.94 89 VAL A CA 1
ATOM 667 C C . VAL A 1 89 ? 2.072 -9.034 3.738 1.00 96.94 89 VAL A C 1
ATOM 669 O O . VAL A 1 89 ? 2.713 -8.751 2.728 1.00 96.94 89 VAL A O 1
ATOM 672 N N . PHE A 1 90 ? 2.373 -10.103 4.483 1.00 96.56 90 PHE A N 1
ATOM 673 C CA . PHE A 1 90 ? 3.564 -10.914 4.200 1.00 96.56 90 PHE A CA 1
ATOM 674 C C . PHE A 1 90 ? 3.439 -11.758 2.926 1.00 96.56 90 PHE A C 1
ATOM 676 O O . PHE A 1 90 ? 4.387 -11.746 2.138 1.00 96.56 90 PHE A O 1
ATOM 683 N N . PRO A 1 91 ? 2.303 -12.433 2.650 1.00 97.31 91 PRO A N 1
ATOM 684 C CA . PRO A 1 91 ? 2.122 -13.109 1.369 1.00 97.31 91 PRO A CA 1
ATOM 685 C C . PRO A 1 91 ? 2.204 -12.145 0.183 1.00 97.31 91 PRO A C 1
ATOM 687 O O . PRO A 1 91 ? 2.869 -12.454 -0.803 1.00 97.31 91 PRO A O 1
ATOM 690 N N . ALA A 1 92 ? 1.607 -10.951 0.291 1.00 97.25 92 ALA A N 1
ATOM 691 C CA . ALA A 1 92 ? 1.723 -9.932 -0.748 1.00 97.25 92 ALA A CA 1
ATOM 692 C C . ALA A 1 92 ? 3.181 -9.506 -0.957 1.00 97.25 92 ALA A C 1
ATOM 694 O O . ALA A 1 92 ? 3.639 -9.454 -2.092 1.00 97.25 92 ALA A O 1
ATOM 695 N N . MET A 1 93 ? 3.932 -9.270 0.122 1.00 97.50 93 MET A N 1
ATOM 696 C CA . MET A 1 93 ? 5.352 -8.923 0.047 1.00 97.50 93 MET A CA 1
ATOM 697 C C . MET A 1 93 ? 6.182 -10.016 -0.643 1.00 97.50 93 MET A C 1
ATOM 699 O O . MET A 1 93 ? 7.029 -9.702 -1.475 1.00 97.50 93 MET A O 1
ATOM 703 N N . ALA A 1 94 ? 5.914 -11.293 -0.352 1.00 98.06 94 ALA A N 1
ATOM 704 C CA . ALA A 1 94 ? 6.591 -12.413 -1.004 1.00 98.06 94 ALA A CA 1
ATOM 705 C C . ALA A 1 94 ? 6.290 -12.472 -2.513 1.00 98.06 94 ALA A C 1
ATOM 707 O O . ALA A 1 94 ? 7.210 -12.609 -3.321 1.00 98.06 94 ALA A O 1
ATOM 708 N N . VAL A 1 95 ? 5.018 -12.310 -2.899 1.00 98.12 95 VAL A N 1
ATOM 709 C CA . VAL A 1 95 ? 4.608 -12.265 -4.314 1.00 98.12 95 VAL A CA 1
ATOM 710 C C . VAL A 1 95 ? 5.229 -11.062 -5.025 1.00 98.12 95 VAL A C 1
ATOM 712 O O . VAL A 1 95 ? 5.736 -11.213 -6.134 1.00 98.12 95 VAL A O 1
ATOM 715 N N . LEU A 1 96 ? 5.239 -9.889 -4.385 1.00 98.19 96 LEU A N 1
ATOM 716 C CA . LEU A 1 96 ? 5.866 -8.678 -4.912 1.00 98.19 96 LEU A CA 1
ATOM 717 C C . LEU A 1 96 ? 7.353 -8.903 -5.177 1.00 98.19 96 LEU A C 1
ATOM 719 O O . LEU A 1 96 ? 7.791 -8.715 -6.306 1.00 98.19 96 LEU A O 1
ATOM 723 N N . LEU A 1 97 ? 8.111 -9.377 -4.187 1.00 98.00 97 LEU A N 1
ATOM 724 C CA . LEU A 1 97 ? 9.544 -9.638 -4.342 1.00 98.00 97 LEU A CA 1
ATOM 725 C C . LEU A 1 97 ? 9.830 -10.632 -5.470 1.00 98.00 97 LEU A C 1
ATOM 727 O O . LEU A 1 97 ? 10.706 -10.375 -6.296 1.00 98.00 97 LEU A O 1
ATOM 731 N N . MET A 1 98 ? 9.079 -11.734 -5.541 1.00 97.94 98 MET A N 1
ATOM 732 C CA . MET A 1 98 ? 9.238 -12.739 -6.595 1.00 97.94 98 MET A CA 1
ATOM 733 C C . MET A 1 98 ? 8.977 -12.140 -7.981 1.00 97.94 98 MET A C 1
ATOM 735 O O . MET A 1 98 ? 9.794 -12.282 -8.892 1.00 97.94 98 MET A O 1
ATOM 739 N N . LEU A 1 99 ? 7.855 -11.439 -8.129 1.00 97.06 99 LEU A N 1
ATOM 740 C CA . LEU A 1 99 ? 7.423 -10.867 -9.396 1.00 97.06 99 LEU A CA 1
ATOM 741 C C . LEU A 1 99 ? 8.345 -9.735 -9.856 1.00 97.06 99 LEU A C 1
ATOM 743 O O . LEU A 1 99 ? 8.753 -9.705 -11.013 1.00 97.06 99 LEU A O 1
ATOM 747 N N . MET A 1 100 ? 8.710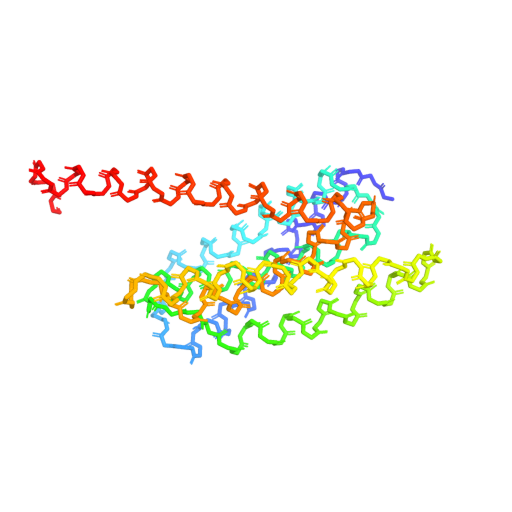 -8.830 -8.949 1.00 97.00 100 MET A N 1
ATOM 748 C CA . MET A 1 100 ? 9.626 -7.725 -9.225 1.00 97.00 100 MET A CA 1
ATOM 749 C C . MET A 1 100 ? 11.005 -8.254 -9.605 1.00 97.00 100 MET A C 1
ATOM 751 O O . MET A 1 100 ? 11.563 -7.789 -10.590 1.00 97.00 100 MET A O 1
ATOM 755 N N . THR A 1 101 ? 11.524 -9.264 -8.897 1.00 96.81 101 THR A N 1
ATOM 756 C CA . THR A 1 101 ? 12.813 -9.890 -9.236 1.00 96.81 101 THR A CA 1
ATOM 757 C C . THR A 1 101 ? 12.771 -10.495 -10.633 1.00 96.81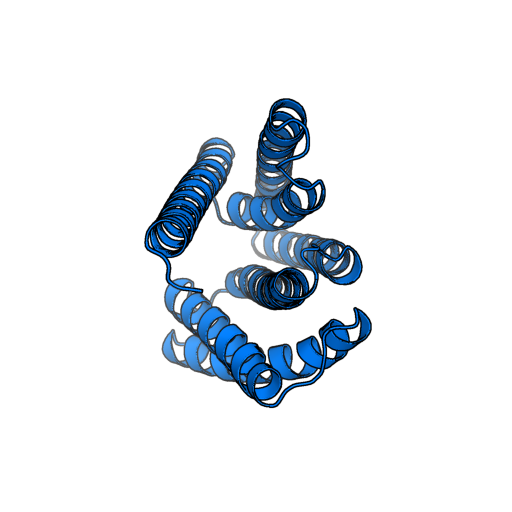 101 THR A C 1
ATOM 759 O O . THR A 1 101 ? 13.655 -10.221 -11.444 1.00 96.81 101 THR A O 1
ATOM 762 N N . LEU A 1 102 ? 11.719 -11.254 -10.953 1.00 96.56 102 LEU A N 1
ATOM 763 C CA . LEU A 1 102 ? 11.550 -11.843 -12.279 1.00 96.56 102 LEU A CA 1
ATOM 764 C C . LEU A 1 102 ? 11.492 -10.767 -13.374 1.00 96.56 102 LEU A C 1
ATOM 766 O O . LEU A 1 102 ? 12.202 -10.872 -14.371 1.00 96.56 102 LEU A O 1
ATOM 770 N N . ILE A 1 103 ? 10.696 -9.711 -13.183 1.00 95.00 103 ILE A N 1
ATOM 771 C CA . ILE A 1 103 ? 10.586 -8.618 -14.159 1.00 95.00 103 ILE A CA 1
ATOM 772 C C . ILE A 1 103 ? 11.923 -7.878 -14.298 1.00 95.00 103 ILE A C 1
ATOM 774 O O . ILE A 1 103 ? 12.347 -7.610 -15.421 1.00 95.00 103 ILE A O 1
ATOM 778 N N . SER A 1 104 ? 12.616 -7.584 -13.196 1.00 94.56 104 SER A N 1
ATOM 779 C CA . SER A 1 104 ? 13.928 -6.926 -13.212 1.00 94.56 104 SER A CA 1
ATOM 780 C C . SER A 1 104 ? 14.972 -7.727 -13.984 1.00 94.56 104 SER A C 1
ATOM 782 O O . SER A 1 104 ? 15.759 -7.129 -14.716 1.00 94.56 104 SER A O 1
ATOM 784 N N . LEU A 1 105 ? 14.967 -9.058 -13.858 1.00 95.00 105 LEU A N 1
ATOM 785 C CA . LEU A 1 105 ? 15.852 -9.941 -14.622 1.00 95.00 105 LEU A CA 1
ATOM 786 C C . LEU A 1 105 ? 15.482 -9.957 -16.111 1.00 95.00 105 LEU A C 1
ATOM 788 O O . LEU A 1 105 ? 16.350 -9.776 -16.958 1.00 95.00 105 LEU A O 1
ATOM 792 N N . LEU A 1 106 ? 14.194 -10.089 -16.442 1.00 94.25 106 LEU A N 1
ATOM 793 C CA . LEU A 1 106 ? 13.712 -10.081 -17.832 1.00 94.25 106 LEU A CA 1
ATOM 794 C C . LEU A 1 106 ? 13.938 -8.740 -18.549 1.00 94.25 106 LEU A C 1
ATOM 796 O O . LEU A 1 106 ? 13.966 -8.689 -19.778 1.00 94.25 106 LEU A O 1
ATOM 800 N N . ARG A 1 107 ? 14.053 -7.644 -17.793 1.00 91.25 107 ARG A N 1
ATOM 801 C CA . ARG A 1 107 ? 14.280 -6.283 -18.300 1.00 91.25 107 ARG A CA 1
ATOM 802 C C . ARG A 1 107 ? 15.745 -5.850 -18.268 1.00 91.25 107 ARG A C 1
ATOM 804 O O . ARG A 1 107 ? 16.003 -4.700 -18.614 1.00 91.25 107 ARG A O 1
ATOM 811 N N . ASP A 1 108 ? 16.657 -6.722 -17.837 1.00 92.38 108 ASP A N 1
ATOM 812 C CA . ASP A 1 108 ? 18.082 -6.426 -17.643 1.00 92.38 108 ASP A CA 1
ATOM 813 C C . ASP A 1 108 ? 18.330 -5.197 -16.740 1.00 92.38 108 ASP A C 1
ATOM 815 O O . ASP A 1 108 ? 19.119 -4.297 -17.020 1.00 92.38 108 ASP A O 1
ATOM 819 N N . ARG A 1 109 ? 17.576 -5.117 -15.634 1.00 91.38 109 ARG A N 1
ATOM 820 C CA . ARG A 1 109 ? 17.670 -4.040 -14.630 1.00 91.38 109 ARG A CA 1
ATOM 821 C C . ARG A 1 109 ? 17.756 -4.589 -13.203 1.00 91.38 109 ARG A C 1
ATOM 823 O O . ARG A 1 109 ? 16.969 -4.172 -12.347 1.00 91.38 109 ARG A O 1
ATOM 830 N N . PRO A 1 110 ? 18.705 -5.487 -12.883 1.00 91.06 110 PRO A N 1
ATOM 831 C CA . PRO A 1 110 ? 18.786 -6.113 -11.558 1.00 91.06 110 PRO A CA 1
ATOM 832 C C . PRO A 1 110 ? 18.959 -5.094 -10.416 1.00 91.06 110 PRO A C 1
ATOM 834 O O . PRO A 1 110 ? 18.457 -5.306 -9.313 1.00 91.06 110 PRO A O 1
ATOM 837 N N . GLY A 1 111 ? 19.581 -3.939 -10.685 1.00 92.25 111 GLY A N 1
ATOM 838 C CA . GLY A 1 111 ? 19.775 -2.867 -9.699 1.00 92.25 111 GLY A CA 1
ATOM 839 C C . GLY A 1 111 ? 18.483 -2.265 -9.126 1.00 92.25 111 GLY A C 1
ATOM 840 O O . GLY A 1 111 ? 18.514 -1.690 -8.038 1.00 92.25 111 GLY A O 1
ATOM 841 N N . THR A 1 112 ? 17.341 -2.433 -9.801 1.00 94.50 112 THR A N 1
ATOM 842 C CA . THR A 1 112 ? 16.023 -1.983 -9.303 1.00 94.50 112 THR A CA 1
ATOM 843 C C . THR A 1 112 ? 15.592 -2.714 -8.030 1.00 94.50 112 THR A C 1
ATOM 845 O O . THR A 1 112 ? 14.870 -2.147 -7.216 1.00 94.50 112 THR A O 1
ATOM 848 N N . ILE A 1 113 ? 16.080 -3.937 -7.793 1.00 96.56 113 ILE A N 1
ATOM 849 C CA . ILE A 1 113 ? 15.798 -4.673 -6.552 1.00 96.56 113 ILE A CA 1
ATOM 850 C C . ILE A 1 113 ? 16.548 -4.064 -5.367 1.00 96.56 113 ILE A C 1
ATOM 852 O O . ILE A 1 113 ? 15.965 -3.896 -4.300 1.00 96.56 113 ILE A O 1
ATOM 856 N N . GLY A 1 114 ? 17.805 -3.653 -5.554 1.00 96.50 114 GLY A N 1
ATOM 857 C CA . GLY A 1 114 ? 18.547 -2.925 -4.519 1.00 96.50 114 GLY A CA 1
ATOM 858 C C . GLY A 1 114 ? 17.855 -1.614 -4.136 1.00 96.50 114 GLY A C 1
ATOM 859 O O . GLY A 1 114 ? 17.716 -1.303 -2.954 1.00 96.50 114 GLY A O 1
ATOM 860 N N . GLN A 1 115 ? 17.337 -0.890 -5.131 1.00 96.12 115 GLN A N 1
ATOM 861 C CA . GLN A 1 115 ? 16.562 0.341 -4.940 1.00 96.12 115 GLN A CA 1
ATOM 862 C C . GLN A 1 115 ? 15.251 0.089 -4.182 1.00 96.12 115 GLN A C 1
ATOM 864 O O . GLN A 1 115 ? 14.959 0.792 -3.214 1.00 96.12 115 GLN A O 1
ATOM 869 N N . ALA A 1 116 ? 14.510 -0.957 -4.561 1.00 97.19 116 ALA A N 1
ATOM 870 C CA . ALA A 1 116 ? 13.300 -1.401 -3.874 1.00 97.19 116 ALA A CA 1
ATOM 871 C C . ALA A 1 116 ? 13.562 -1.715 -2.395 1.00 97.19 116 ALA A C 1
ATOM 873 O O . ALA A 1 116 ? 12.866 -1.212 -1.513 1.00 97.19 116 ALA A O 1
ATOM 874 N N . MET A 1 117 ? 14.597 -2.512 -2.120 1.00 98.00 117 MET A N 1
ATOM 875 C CA . MET A 1 117 ? 14.976 -2.913 -0.764 1.00 98.00 117 MET A CA 1
ATOM 876 C C . MET A 1 117 ? 15.413 -1.717 0.080 1.00 98.00 117 MET A C 1
ATOM 878 O O . MET A 1 117 ? 14.987 -1.588 1.228 1.00 98.00 117 MET A O 1
ATOM 882 N N . ALA A 1 118 ? 16.217 -0.815 -0.489 1.00 97.81 118 ALA A N 1
ATOM 883 C CA . ALA A 1 118 ? 16.626 0.404 0.195 1.00 97.81 118 ALA A CA 1
ATOM 884 C C . ALA A 1 118 ? 15.415 1.286 0.535 1.00 97.81 118 ALA A C 1
ATOM 886 O O . ALA A 1 118 ? 15.331 1.803 1.645 1.00 97.81 118 ALA A O 1
ATOM 887 N N . ALA A 1 119 ? 14.467 1.445 -0.392 1.00 97.94 119 ALA A N 1
ATOM 888 C CA . ALA A 1 119 ? 13.282 2.278 -0.196 1.00 97.94 119 ALA A CA 1
ATOM 889 C C . ALA A 1 119 ? 12.323 1.686 0.842 1.00 97.94 119 ALA A C 1
ATOM 891 O O . ALA A 1 119 ? 11.818 2.412 1.697 1.00 97.94 119 ALA A O 1
ATOM 892 N N . ALA A 1 120 ? 12.125 0.367 0.816 1.00 98.00 120 ALA A N 1
ATOM 893 C CA . ALA A 1 120 ? 11.377 -0.360 1.838 1.00 98.00 120 ALA A CA 1
ATOM 894 C C . ALA A 1 120 ? 12.020 -0.218 3.222 1.00 98.00 120 ALA A C 1
ATOM 896 O O . ALA A 1 120 ? 11.329 0.095 4.191 1.00 98.00 120 ALA A O 1
ATOM 897 N N . GLY A 1 121 ? 13.342 -0.396 3.305 1.00 97.94 121 GLY A N 1
ATOM 898 C CA . GLY A 1 121 ? 14.100 -0.235 4.544 1.00 97.94 121 GLY A CA 1
ATOM 899 C C . GLY A 1 121 ? 14.033 1.192 5.082 1.00 97.94 121 GLY A C 1
ATOM 900 O O . GLY A 1 121 ? 13.752 1.386 6.262 1.00 97.94 121 GLY A O 1
ATOM 901 N N . PHE A 1 122 ? 14.208 2.190 4.216 1.00 97.69 122 PHE A N 1
ATOM 902 C CA . PHE A 1 122 ? 14.066 3.598 4.575 1.00 97.69 122 PHE A CA 1
ATOM 903 C C . PHE A 1 122 ? 12.659 3.909 5.086 1.00 97.69 122 PHE A C 1
ATOM 905 O O . PHE A 1 122 ? 12.518 4.494 6.160 1.00 97.69 122 PHE A O 1
ATOM 912 N N . TYR A 1 123 ? 11.613 3.471 4.376 1.00 97.62 123 TYR A N 1
ATOM 913 C CA . TYR A 1 123 ? 10.244 3.739 4.806 1.00 97.62 123 TYR A CA 1
ATOM 914 C C . TYR A 1 123 ? 9.940 3.092 6.159 1.00 97.62 123 TYR A C 1
ATOM 916 O O . TYR A 1 123 ? 9.422 3.743 7.067 1.00 97.62 123 TYR A O 1
ATOM 924 N N . ALA A 1 124 ? 10.306 1.818 6.315 1.00 96.81 124 ALA A N 1
ATOM 925 C CA . ALA A 1 124 ? 10.114 1.091 7.559 1.00 96.81 124 ALA A CA 1
ATOM 926 C C . ALA A 1 124 ? 10.915 1.710 8.710 1.00 96.81 124 ALA A C 1
ATOM 928 O O . ALA A 1 124 ? 10.404 1.767 9.825 1.00 96.81 124 ALA A O 1
ATOM 929 N N . ALA A 1 125 ? 12.124 2.223 8.463 1.00 96.62 125 ALA A N 1
ATOM 930 C CA . ALA A 1 125 ? 12.915 2.925 9.471 1.00 96.62 125 ALA A CA 1
ATOM 931 C C . ALA A 1 125 ? 12.232 4.223 9.926 1.00 96.62 125 ALA A C 1
ATOM 933 O O . ALA A 1 125 ? 12.103 4.452 11.128 1.00 96.62 125 ALA A O 1
ATOM 934 N N . VAL A 1 126 ? 11.723 5.030 8.987 1.00 95.56 126 VAL A N 1
ATOM 935 C CA . VAL A 1 126 ? 10.958 6.247 9.308 1.00 95.56 126 VAL A CA 1
ATOM 936 C C . VAL A 1 126 ? 9.698 5.899 10.105 1.00 95.56 126 VAL A C 1
ATOM 938 O O . VAL A 1 126 ? 9.455 6.494 11.152 1.00 95.56 126 VAL A O 1
ATOM 941 N N . MET A 1 127 ? 8.924 4.898 9.674 1.00 95.12 127 MET A N 1
ATOM 942 C CA . MET A 1 127 ? 7.729 4.453 10.406 1.00 95.12 127 MET A CA 1
ATOM 943 C C . MET A 1 127 ? 8.062 3.860 11.776 1.00 95.12 127 MET A C 1
ATOM 945 O O . MET A 1 127 ? 7.323 4.093 12.724 1.00 95.12 127 MET A O 1
ATOM 949 N N . SER A 1 128 ? 9.176 3.141 11.915 1.00 94.75 128 SER A N 1
ATOM 950 C CA . SER A 1 128 ? 9.634 2.607 13.205 1.00 94.75 128 SER A CA 1
ATOM 951 C C . SER A 1 128 ? 10.028 3.725 14.165 1.00 94.75 128 SER A C 1
ATOM 953 O O . SER A 1 128 ? 9.694 3.670 15.346 1.00 94.75 128 SER A O 1
ATOM 955 N N . LEU A 1 129 ? 10.702 4.763 13.664 1.00 95.38 129 LEU A N 1
ATOM 956 C CA . LEU A 1 129 ? 11.036 5.939 14.458 1.00 95.38 129 LEU A CA 1
ATOM 957 C C . LEU A 1 129 ? 9.766 6.653 14.930 1.00 95.38 129 LEU A C 1
ATOM 959 O O . LEU A 1 129 ? 9.635 6.944 16.118 1.00 95.38 129 LEU A O 1
ATOM 963 N N . LEU A 1 130 ? 8.805 6.875 14.027 1.00 93.56 130 LEU A N 1
ATOM 964 C CA . LEU A 1 130 ? 7.514 7.450 14.402 1.00 93.56 130 LEU A CA 1
ATOM 965 C C . LEU A 1 130 ? 6.771 6.561 15.393 1.00 93.56 130 LEU A C 1
ATOM 967 O O . LEU A 1 130 ? 6.228 7.085 16.354 1.00 93.56 130 LEU A O 1
ATOM 971 N N . TYR A 1 131 ? 6.797 5.240 15.221 1.00 93.81 131 TYR A N 1
ATOM 972 C CA . TYR A 1 131 ? 6.187 4.297 16.155 1.00 93.81 131 TYR A CA 1
ATOM 973 C C . TYR A 1 131 ? 6.707 4.507 17.579 1.00 93.81 131 TYR A C 1
ATOM 975 O O . TYR A 1 131 ? 5.906 4.695 18.497 1.00 93.81 131 TYR A O 1
ATOM 983 N N . VAL A 1 132 ? 8.031 4.578 17.744 1.00 94.19 132 VAL A N 1
ATOM 984 C CA . VAL A 1 132 ? 8.673 4.820 19.044 1.00 94.19 132 VAL A CA 1
ATOM 985 C C . VAL A 1 132 ? 8.309 6.198 19.609 1.00 94.19 132 VAL A C 1
ATOM 987 O O . VAL A 1 132 ? 7.956 6.297 20.781 1.00 94.19 132 VAL A O 1
ATOM 990 N N . ILE A 1 133 ? 8.344 7.253 18.789 1.00 94.38 133 ILE A N 1
ATOM 991 C CA . ILE A 1 133 ? 8.036 8.630 19.225 1.00 94.38 133 ILE A CA 1
ATOM 992 C C . ILE A 1 133 ? 6.552 8.793 19.587 1.00 94.38 133 ILE A C 1
ATOM 994 O O . ILE A 1 133 ? 6.210 9.537 20.501 1.00 94.38 133 ILE A O 1
ATOM 998 N N . SER A 1 134 ? 5.667 8.093 18.879 1.00 90.19 134 SER A N 1
ATOM 999 C CA . SER A 1 134 ? 4.212 8.244 18.973 1.00 90.19 134 SER A CA 1
ATOM 1000 C C . SER A 1 134 ? 3.613 7.784 20.307 1.00 90.19 134 SER A C 1
ATOM 1002 O O . SER A 1 134 ? 2.419 7.993 20.536 1.00 90.19 134 SER A O 1
ATOM 1004 N N . GLY A 1 135 ? 4.399 7.118 21.163 1.00 84.75 135 GLY A N 1
ATOM 1005 C CA . GLY A 1 135 ? 3.953 6.653 22.479 1.00 84.75 135 GLY A CA 1
ATOM 1006 C C . GLY A 1 135 ? 2.797 5.648 22.429 1.00 84.75 135 GLY A C 1
ATOM 1007 O O . GLY A 1 135 ? 2.015 5.579 23.371 1.00 84.75 135 GLY A O 1
ATOM 1008 N N . GLY A 1 136 ? 2.661 4.896 21.330 1.00 79.94 136 GLY A N 1
ATOM 1009 C CA . GLY A 1 136 ? 1.594 3.908 21.137 1.00 79.94 136 GLY A CA 1
ATOM 1010 C C . GLY A 1 136 ? 0.390 4.396 20.325 1.00 79.94 136 GLY A C 1
ATOM 1011 O O . GLY A 1 136 ? -0.572 3.645 20.184 1.00 79.94 136 GLY A O 1
ATOM 1012 N N . SER A 1 137 ? 0.430 5.615 19.771 1.00 82.12 137 SER A N 1
ATOM 1013 C CA . SER A 1 137 ? -0.613 6.086 18.843 1.00 82.12 137 SER A CA 1
ATOM 1014 C C . SER A 1 137 ? -0.461 5.542 17.417 1.00 82.12 137 SER A C 1
ATOM 1016 O O . SER A 1 137 ? -1.466 5.392 16.727 1.00 82.12 137 SER A O 1
ATOM 1018 N N . LEU A 1 138 ? 0.758 5.198 16.984 1.00 87.25 138 LEU A N 1
ATOM 1019 C CA . LEU A 1 138 ? 1.002 4.482 15.728 1.00 87.25 138 LEU A CA 1
ATOM 1020 C C . LEU A 1 138 ? 1.053 2.971 15.986 1.00 87.25 138 LEU A C 1
ATOM 1022 O O . LEU A 1 138 ? 1.657 2.520 16.962 1.00 87.25 138 LEU A O 1
ATOM 1026 N N . GLY A 1 139 ? 0.459 2.168 15.105 1.00 88.19 139 GLY A N 1
ATOM 1027 C CA . GLY A 1 139 ? 0.493 0.716 15.228 1.00 88.19 139 GLY A CA 1
ATOM 1028 C C . GLY A 1 139 ? 1.753 0.113 14.605 1.00 88.19 139 GLY A C 1
ATOM 1029 O O . GLY A 1 139 ? 2.221 0.541 13.552 1.00 88.19 139 GLY A O 1
ATOM 1030 N N . LEU A 1 140 ? 2.255 -0.998 15.162 1.00 90.25 140 LEU A N 1
ATOM 1031 C CA . LEU A 1 140 ? 3.272 -1.817 14.473 1.00 90.25 140 LEU A CA 1
ATOM 1032 C C . LEU A 1 140 ? 2.788 -2.353 13.115 1.00 90.25 140 LEU A C 1
ATOM 1034 O O . LEU A 1 140 ? 3.595 -2.784 12.293 1.00 90.25 140 LEU A O 1
ATOM 1038 N N . GLY A 1 141 ? 1.474 -2.367 12.882 1.00 90.00 141 GLY A N 1
ATOM 1039 C CA . GLY A 1 141 ? 0.892 -2.673 11.581 1.00 90.00 141 GLY A CA 1
ATOM 1040 C C . GLY A 1 141 ? 1.363 -1.714 10.488 1.00 90.00 141 GLY A C 1
ATOM 1041 O O . GLY A 1 141 ? 1.737 -2.172 9.409 1.00 90.00 141 GLY A O 1
ATOM 1042 N N . ASP A 1 142 ? 1.416 -0.414 10.785 1.00 90.56 142 ASP A N 1
ATOM 1043 C CA . ASP A 1 142 ? 1.759 0.634 9.816 1.00 90.56 142 ASP A CA 1
ATOM 1044 C C . ASP A 1 142 ? 3.213 0.504 9.359 1.00 90.56 142 ASP A C 1
ATOM 1046 O O . ASP A 1 142 ? 3.523 0.567 8.168 1.00 90.56 142 ASP A O 1
ATOM 1050 N N . VAL A 1 143 ? 4.103 0.186 10.303 1.00 93.75 143 VAL A N 1
ATOM 1051 C CA . VAL A 1 143 ? 5.518 -0.104 10.035 1.00 93.75 143 VAL A CA 1
ATOM 1052 C C . VAL A 1 143 ? 5.674 -1.289 9.080 1.00 93.75 143 VAL A C 1
ATOM 1054 O O . VAL A 1 143 ? 6.505 -1.259 8.174 1.00 93.75 143 VAL A O 1
ATOM 1057 N N . LYS A 1 144 ? 4.859 -2.337 9.243 1.00 94.69 144 LYS A N 1
ATOM 1058 C CA . LYS A 1 144 ? 4.891 -3.508 8.354 1.00 94.69 144 LYS A CA 1
ATOM 1059 C C . LYS A 1 144 ? 4.351 -3.184 6.970 1.00 94.69 144 LYS A C 1
ATOM 1061 O O . LYS A 1 144 ? 4.879 -3.704 5.993 1.00 94.69 144 LYS A O 1
ATOM 1066 N N . LEU A 1 145 ? 3.314 -2.350 6.878 1.00 95.44 145 LEU A N 1
ATOM 1067 C CA . LEU A 1 145 ? 2.726 -1.935 5.603 1.00 95.44 145 LEU A CA 1
ATOM 1068 C C . LEU A 1 145 ? 3.680 -1.046 4.791 1.00 95.44 145 LEU A C 1
ATOM 1070 O O . LEU A 1 145 ? 3.666 -1.086 3.560 1.00 95.44 145 LEU A O 1
ATOM 1074 N N . ALA A 1 146 ? 4.563 -0.314 5.472 1.00 96.56 146 ALA A N 1
ATOM 1075 C CA . ALA A 1 146 ? 5.618 0.478 4.849 1.00 96.56 146 ALA A CA 1
ATOM 1076 C C . ALA A 1 146 ? 6.556 -0.361 3.966 1.00 96.56 146 ALA A C 1
ATOM 1078 O O . ALA A 1 146 ? 7.049 0.132 2.954 1.00 96.56 146 ALA A O 1
ATOM 1079 N N . LEU A 1 147 ? 6.771 -1.638 4.305 1.00 97.62 147 LEU A N 1
ATOM 1080 C CA . LEU A 1 147 ? 7.650 -2.533 3.550 1.00 97.62 147 LEU A CA 1
ATOM 1081 C C . LEU A 1 147 ? 7.149 -2.781 2.114 1.00 97.62 147 LEU A C 1
ATOM 1083 O O . LEU A 1 147 ? 7.849 -2.379 1.184 1.00 97.62 147 LEU A O 1
ATOM 1087 N N . PRO A 1 148 ? 5.966 -3.385 1.866 1.00 98.00 148 PRO A N 1
ATOM 1088 C CA . PRO A 1 148 ? 5.488 -3.620 0.503 1.00 98.00 148 PRO A CA 1
ATOM 1089 C C . PRO A 1 148 ? 5.240 -2.325 -0.279 1.00 98.00 148 PRO A C 1
ATOM 1091 O O . PRO A 1 148 ? 5.465 -2.304 -1.489 1.00 98.00 148 PRO A O 1
ATOM 1094 N N . VAL A 1 149 ? 4.830 -1.238 0.385 1.00 97.75 149 VAL A N 1
ATOM 1095 C CA . VAL A 1 149 ? 4.667 0.068 -0.275 1.00 97.75 149 VAL A CA 1
ATOM 1096 C C . VAL A 1 149 ? 6.023 0.616 -0.722 1.00 97.75 149 VAL A C 1
ATOM 1098 O O . VAL A 1 149 ? 6.188 0.982 -1.886 1.00 97.75 149 VAL A O 1
ATOM 1101 N N . GLY A 1 150 ? 7.015 0.619 0.170 1.00 97.75 150 GLY A N 1
ATOM 1102 C CA . GLY A 1 150 ? 8.365 1.078 -0.143 1.00 97.75 150 GLY A CA 1
ATOM 1103 C C . GLY A 1 150 ? 9.053 0.220 -1.205 1.00 97.75 150 GLY A C 1
ATOM 1104 O O . GLY A 1 150 ? 9.722 0.774 -2.074 1.00 97.75 150 GLY A O 1
ATOM 1105 N N . LEU A 1 151 ? 8.818 -1.098 -1.208 1.00 98.12 151 LEU A N 1
ATOM 1106 C CA . LEU A 1 151 ? 9.317 -2.004 -2.248 1.00 98.12 151 LEU A CA 1
ATOM 1107 C C . LEU A 1 151 ? 8.848 -1.565 -3.637 1.00 98.12 151 LEU A C 1
ATOM 1109 O O . LEU A 1 151 ? 9.670 -1.373 -4.531 1.00 98.12 151 LEU A O 1
ATOM 1113 N N . VAL A 1 152 ? 7.539 -1.383 -3.824 1.00 97.38 152 VAL A N 1
ATOM 1114 C CA . VAL A 1 152 ? 6.978 -1.034 -5.137 1.00 97.38 152 VAL A CA 1
ATOM 1115 C C . VAL A 1 152 ? 7.390 0.372 -5.566 1.00 97.38 152 VAL A C 1
ATOM 1117 O O . VAL A 1 152 ? 7.771 0.560 -6.721 1.00 97.38 152 VAL A O 1
ATOM 1120 N N . LEU A 1 153 ? 7.372 1.346 -4.651 1.00 96.31 153 LEU A N 1
ATOM 1121 C CA . LEU A 1 153 ? 7.780 2.720 -4.960 1.00 96.3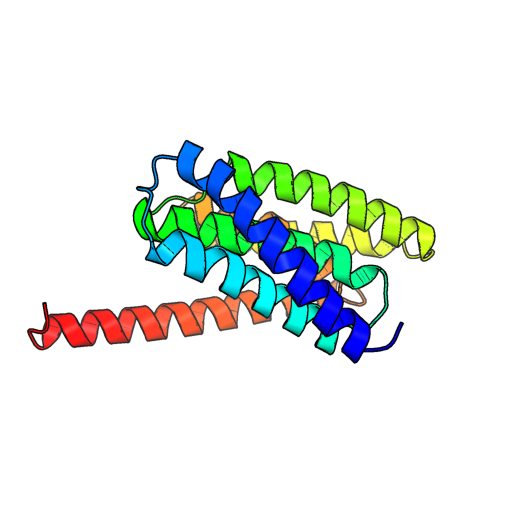1 153 LEU A CA 1
ATOM 1122 C C . LEU A 1 153 ? 9.266 2.815 -5.319 1.00 96.31 153 LEU A C 1
ATOM 1124 O O . LEU A 1 153 ? 9.616 3.491 -6.286 1.00 96.31 153 LEU A O 1
ATOM 1128 N N . GLY A 1 154 ? 10.137 2.123 -4.581 1.00 96.62 154 GLY A N 1
ATOM 1129 C CA . GLY A 1 154 ? 11.568 2.109 -4.873 1.00 96.62 154 GLY A CA 1
ATOM 1130 C C . GLY A 1 154 ? 11.909 1.367 -6.159 1.00 96.62 154 GLY A C 1
ATOM 1131 O O . GLY A 1 154 ? 12.772 1.803 -6.909 1.00 96.62 154 GLY A O 1
ATOM 1132 N N . TRP A 1 155 ? 11.201 0.280 -6.458 1.00 96.31 155 TRP A N 1
ATOM 1133 C CA . TRP A 1 155 ? 11.388 -0.464 -7.704 1.00 96.31 155 TRP A CA 1
ATOM 1134 C C . TRP A 1 155 ? 10.953 0.310 -8.947 1.00 96.31 155 TRP A C 1
ATOM 1136 O O . TRP A 1 155 ? 11.562 0.168 -10.006 1.00 96.31 155 TRP A O 1
ATOM 1146 N N . ALA A 1 156 ? 9.902 1.124 -8.820 1.00 92.62 156 ALA A N 1
ATOM 1147 C CA . ALA A 1 156 ? 9.396 1.958 -9.904 1.00 92.62 156 ALA A CA 1
ATOM 1148 C C . ALA A 1 156 ? 10.278 3.192 -10.184 1.00 92.62 156 ALA A C 1
ATOM 1150 O O . ALA A 1 156 ? 10.173 3.791 -11.256 1.00 92.62 156 ALA A O 1
ATOM 1151 N N . ALA A 1 157 ? 11.126 3.595 -9.236 1.00 90.00 157 ALA A N 1
ATOM 1152 C CA . ALA A 1 157 ? 12.001 4.752 -9.374 1.00 90.00 157 ALA A CA 1
ATOM 1153 C C . ALA A 1 157 ? 13.279 4.432 -10.174 1.00 90.00 157 ALA A C 1
ATOM 1155 O O . ALA A 1 157 ? 13.687 3.282 -10.310 1.00 90.00 157 ALA A O 1
ATOM 1156 N N . SER A 1 158 ? 13.936 5.466 -10.714 1.00 86.44 158 SER A N 1
ATOM 1157 C CA . SER A 1 158 ? 15.207 5.326 -11.441 1.00 86.44 158 SER A CA 1
ATOM 1158 C C . SER A 1 158 ? 16.374 5.802 -10.573 1.00 86.44 158 SER A C 1
ATOM 1160 O O . SER A 1 158 ? 16.867 6.921 -10.705 1.00 86.44 158 SER A O 1
ATOM 1162 N N . GLY A 1 159 ? 16.822 4.937 -9.662 1.00 91.62 159 GLY A N 1
ATOM 1163 C CA . GLY A 1 159 ? 17.965 5.196 -8.784 1.00 91.62 159 GLY A CA 1
ATOM 1164 C C . GLY A 1 159 ? 17.586 5.402 -7.319 1.00 91.62 159 GLY A C 1
ATOM 1165 O O . GLY A 1 159 ? 16.450 5.731 -6.976 1.00 91.62 159 GLY A O 1
ATOM 1166 N N . TYR A 1 160 ? 18.571 5.236 -6.432 1.00 92.62 160 TYR A N 1
ATOM 1167 C CA . TYR A 1 160 ? 18.363 5.272 -4.979 1.00 92.62 160 TYR A CA 1
ATOM 1168 C C . TYR A 1 160 ? 17.776 6.601 -4.486 1.00 92.62 160 TYR A C 1
ATOM 1170 O O . TYR A 1 160 ? 16.821 6.589 -3.716 1.00 92.62 160 TYR A O 1
ATOM 1178 N N . GLY A 1 161 ? 18.280 7.744 -4.967 1.00 94.00 161 GLY A N 1
ATOM 1179 C CA . GLY A 1 161 ? 17.771 9.059 -4.559 1.00 94.00 161 GLY A CA 1
ATOM 1180 C C . GLY A 1 161 ? 16.296 9.267 -4.918 1.00 94.00 161 GLY A C 1
ATOM 1181 O O . GLY A 1 161 ? 15.502 9.665 -4.070 1.00 94.00 161 GLY A O 1
ATOM 1182 N N . GLN A 1 162 ? 15.906 8.918 -6.149 1.00 93.62 162 GLN A N 1
ATOM 1183 C CA . GLN A 1 162 ? 14.507 8.993 -6.587 1.00 93.62 162 GLN A CA 1
ATOM 1184 C C . GLN A 1 162 ? 13.614 8.007 -5.826 1.00 93.62 162 GLN A C 1
ATOM 1186 O O . GLN A 1 162 ? 12.465 8.323 -5.539 1.00 93.62 162 GLN A O 1
ATOM 1191 N N . SER A 1 163 ? 14.154 6.845 -5.453 1.00 94.38 163 SER A N 1
ATOM 1192 C CA . SER A 1 163 ? 13.445 5.837 -4.660 1.00 94.38 163 SER A CA 1
ATOM 1193 C C . SER A 1 163 ? 13.093 6.362 -3.268 1.00 94.38 163 SER A C 1
ATOM 1195 O O . SER A 1 163 ? 11.944 6.257 -2.839 1.00 94.38 163 SER A O 1
ATOM 1197 N N . MET A 1 164 ? 14.062 6.984 -2.581 1.00 95.44 164 MET A N 1
ATOM 1198 C CA . MET A 1 164 ? 13.823 7.613 -1.276 1.00 95.44 164 MET A CA 1
ATOM 1199 C C . MET A 1 164 ? 12.821 8.761 -1.393 1.00 95.44 164 MET A C 1
ATOM 1201 O O . MET A 1 164 ? 11.914 8.871 -0.572 1.00 95.44 164 MET A O 1
ATOM 1205 N N . LEU A 1 165 ? 12.959 9.594 -2.430 1.00 96.25 165 LEU A N 1
ATOM 1206 C CA . LEU A 1 165 ? 12.054 10.714 -2.668 1.00 96.25 165 LEU A CA 1
ATOM 1207 C C . LEU A 1 165 ? 10.618 10.239 -2.925 1.00 96.25 165 LEU A C 1
ATOM 1209 O O . LEU A 1 165 ? 9.691 10.799 -2.353 1.00 96.25 165 LEU A O 1
ATOM 1213 N N . ALA A 1 166 ? 10.423 9.197 -3.738 1.00 95.25 166 ALA A N 1
ATOM 1214 C CA . ALA A 1 166 ? 9.101 8.647 -4.030 1.00 95.25 166 ALA A CA 1
ATOM 1215 C C . ALA A 1 166 ? 8.395 8.159 -2.758 1.00 95.25 166 ALA A C 1
ATOM 1217 O O . ALA A 1 166 ? 7.234 8.495 -2.519 1.00 95.25 166 ALA A O 1
ATOM 1218 N N . VAL A 1 167 ? 9.115 7.422 -1.909 1.00 96.25 167 VAL A N 1
ATOM 1219 C CA . VAL A 1 167 ? 8.613 6.980 -0.602 1.00 96.25 167 VAL A CA 1
ATOM 1220 C C . VAL A 1 167 ? 8.318 8.162 0.315 1.00 96.25 167 VAL A C 1
ATOM 1222 O O . VAL A 1 167 ? 7.264 8.200 0.944 1.00 96.25 167 VAL A O 1
ATOM 1225 N N . PHE A 1 168 ? 9.223 9.136 0.386 1.00 95.75 168 PHE A N 1
ATOM 1226 C CA . PHE A 1 168 ? 9.039 10.317 1.221 1.00 95.75 168 PHE A CA 1
ATOM 1227 C C . PHE A 1 168 ? 7.800 11.117 0.805 1.00 95.75 168 PHE A C 1
ATOM 1229 O O . PHE A 1 168 ? 6.988 11.477 1.653 1.00 95.75 168 PHE A O 1
ATOM 1236 N N . LEU A 1 169 ? 7.601 11.339 -0.496 1.00 96.50 169 LEU A N 1
ATOM 1237 C CA . LEU A 1 169 ? 6.417 12.021 -1.019 1.00 96.50 169 LEU A CA 1
ATOM 1238 C C . LEU A 1 169 ? 5.134 11.232 -0.744 1.00 96.50 169 LEU A C 1
ATOM 1240 O O . LEU A 1 169 ? 4.128 11.829 -0.363 1.00 96.50 169 LEU A O 1
ATOM 1244 N N . ALA A 1 170 ? 5.166 9.904 -0.882 1.00 94.50 170 ALA A N 1
ATOM 1245 C CA . ALA A 1 170 ? 4.033 9.056 -0.526 1.00 94.50 170 ALA A CA 1
ATOM 1246 C C . ALA A 1 170 ? 3.701 9.150 0.972 1.00 94.50 170 ALA A C 1
ATOM 1248 O O . ALA A 1 170 ? 2.532 9.283 1.329 1.00 94.50 170 ALA A O 1
ATOM 1249 N N . PHE A 1 171 ? 4.718 9.153 1.839 1.00 94.44 171 PHE A N 1
ATOM 1250 C CA . PHE A 1 171 ? 4.549 9.366 3.275 1.00 94.44 171 PHE A CA 1
ATOM 1251 C C . PHE A 1 171 ? 3.937 10.737 3.578 1.00 94.44 171 PHE A C 1
ATOM 1253 O O . PHE A 1 171 ? 2.957 10.807 4.313 1.00 94.44 171 PHE A O 1
ATOM 1260 N N . VAL A 1 172 ? 4.468 11.816 2.995 1.00 95.88 172 VAL A N 1
ATOM 1261 C CA . VAL A 1 172 ? 3.948 13.177 3.199 1.00 95.88 172 VAL A CA 1
ATOM 1262 C C . VAL A 1 172 ? 2.495 13.278 2.743 1.00 95.88 172 VAL A C 1
ATOM 1264 O O . VAL A 1 172 ? 1.666 13.829 3.465 1.00 95.88 172 VAL A O 1
ATOM 1267 N N . LEU A 1 173 ? 2.161 12.709 1.583 1.00 95.56 173 LEU A N 1
ATOM 1268 C CA . LEU A 1 173 ? 0.790 12.682 1.081 1.00 95.56 173 LEU A CA 1
ATOM 1269 C C . LEU A 1 173 ? -0.138 11.900 2.020 1.00 95.56 173 LEU A C 1
ATOM 1271 O O . LEU A 1 173 ? -1.217 12.385 2.353 1.00 95.56 173 LEU A O 1
ATOM 1275 N N . ALA A 1 174 ? 0.282 10.719 2.477 1.00 91.94 174 ALA A N 1
ATOM 1276 C CA . ALA A 1 174 ? -0.492 9.909 3.412 1.00 91.94 174 ALA A CA 1
ATOM 1277 C C . ALA A 1 174 ? -0.692 10.624 4.757 1.00 91.94 174 ALA A C 1
ATOM 1279 O O . ALA A 1 174 ? -1.807 10.653 5.273 1.00 91.94 174 ALA A O 1
ATOM 1280 N N . ALA A 1 175 ? 0.357 11.252 5.293 1.00 91.56 175 ALA A N 1
ATOM 1281 C CA . ALA A 1 175 ? 0.296 12.031 6.524 1.00 91.56 175 ALA A CA 1
ATOM 1282 C C . ALA A 1 175 ? -0.642 13.236 6.382 1.00 91.56 175 ALA A C 1
ATOM 1284 O O . ALA A 1 175 ? -1.457 13.487 7.267 1.00 91.56 175 ALA A O 1
ATOM 1285 N N . PHE A 1 176 ? -0.577 13.948 5.254 1.00 96.31 176 PHE A N 1
ATOM 1286 C CA . PHE A 1 176 ? -1.473 15.062 4.961 1.00 96.31 176 PHE A CA 1
ATOM 1287 C C . PHE A 1 176 ? -2.933 14.602 4.887 1.00 96.31 176 PHE A C 1
ATOM 1289 O O . PHE A 1 176 ? -3.785 15.143 5.591 1.00 96.31 176 PHE A O 1
ATOM 1296 N N . LEU A 1 177 ? -3.227 13.561 4.101 1.00 93.81 177 LEU A N 1
ATOM 1297 C CA . LEU A 1 177 ? -4.579 13.010 3.988 1.00 93.81 177 LEU A CA 1
ATOM 1298 C C . LEU A 1 177 ? -5.094 12.514 5.346 1.00 93.81 177 LEU A C 1
ATOM 1300 O O . LEU A 1 177 ? -6.190 12.893 5.756 1.00 93.81 177 LEU A O 1
ATOM 1304 N N . GLY A 1 178 ? -4.284 11.760 6.089 1.00 89.69 178 GLY A N 1
ATOM 1305 C CA . GLY A 1 178 ? -4.628 11.285 7.428 1.00 89.69 178 GLY A CA 1
ATOM 1306 C C . GLY A 1 178 ? -4.913 12.426 8.407 1.00 89.69 178 GLY A C 1
ATOM 1307 O O . GLY A 1 178 ? -5.922 12.392 9.111 1.00 89.69 178 GLY A O 1
ATOM 1308 N N . ALA A 1 179 ? -4.089 13.478 8.407 1.00 91.50 179 ALA A N 1
ATOM 1309 C CA . ALA A 1 179 ? -4.300 14.658 9.242 1.00 91.50 179 ALA A CA 1
ATOM 1310 C C . ALA A 1 179 ? -5.592 15.398 8.870 1.00 91.50 179 ALA A C 1
ATOM 1312 O O . ALA A 1 179 ? -6.369 15.744 9.759 1.00 91.50 179 ALA A O 1
ATOM 1313 N N . THR A 1 180 ? -5.867 15.600 7.575 1.00 95.12 180 THR A N 1
ATOM 1314 C CA . THR A 1 180 ? -7.118 16.245 7.138 1.00 95.12 180 THR A CA 1
ATOM 1315 C C . THR A 1 180 ? -8.345 15.441 7.560 1.00 95.12 180 THR A C 1
ATOM 1317 O O . THR A 1 180 ? -9.264 16.007 8.149 1.00 95.12 180 THR A O 1
ATOM 1320 N N . MET A 1 181 ? -8.339 14.119 7.363 1.00 91.12 181 MET A N 1
ATOM 1321 C CA . MET A 1 181 ? -9.435 13.250 7.799 1.00 91.12 181 MET A CA 1
ATOM 1322 C C . MET A 1 181 ? -9.595 13.286 9.324 1.00 91.12 181 MET A C 1
ATOM 1324 O O . MET A 1 181 ? -10.700 13.506 9.820 1.00 91.12 181 MET A O 1
ATOM 1328 N N . GLY A 1 182 ? -8.500 13.174 10.077 1.00 89.75 182 GLY A N 1
ATOM 1329 C CA . GLY A 1 182 ? -8.519 13.261 11.538 1.00 89.75 182 GLY A CA 1
ATOM 1330 C C . GLY A 1 182 ? -9.094 14.586 12.048 1.00 89.75 182 GLY A C 1
ATOM 1331 O O . GLY A 1 182 ? -9.960 14.582 12.923 1.00 89.75 182 GLY A O 1
ATOM 1332 N N . LEU A 1 183 ? -8.687 15.712 11.455 1.00 93.69 183 LEU A N 1
ATOM 1333 C CA . LEU A 1 183 ? -9.206 17.040 11.791 1.00 93.69 183 LEU A CA 1
ATOM 1334 C C . LEU A 1 183 ? -10.691 17.188 11.446 1.00 93.69 183 LEU A C 1
ATOM 1336 O O . LEU A 1 183 ? -11.434 17.768 12.236 1.00 93.69 183 LEU A O 1
ATOM 1340 N N . THR A 1 184 ? -11.143 16.646 10.310 1.00 93.50 184 THR A N 1
ATOM 1341 C CA . THR A 1 184 ? -12.572 16.681 9.950 1.00 93.50 184 THR A CA 1
ATOM 1342 C C . THR A 1 184 ? -13.425 15.886 10.933 1.00 93.50 184 THR A C 1
ATOM 1344 O O . THR A 1 184 ? -14.435 16.403 11.405 1.00 93.50 184 THR A O 1
ATOM 1347 N N . VAL A 1 185 ? -12.994 14.681 11.320 1.00 90.38 185 VAL A N 1
ATOM 1348 C CA . VAL A 1 185 ? -13.706 13.844 12.299 1.00 90.38 185 VAL A CA 1
ATOM 1349 C C . VAL A 1 185 ? -13.700 14.494 13.681 1.00 90.38 185 VAL A C 1
ATOM 1351 O O . VAL A 1 185 ? -14.734 14.540 14.348 1.00 90.38 185 VAL A O 1
ATOM 1354 N N . TRP A 1 186 ? -12.558 15.036 14.112 1.00 90.94 186 TRP A N 1
ATOM 1355 C CA . TRP A 1 186 ? -12.464 15.794 15.360 1.00 90.94 186 TRP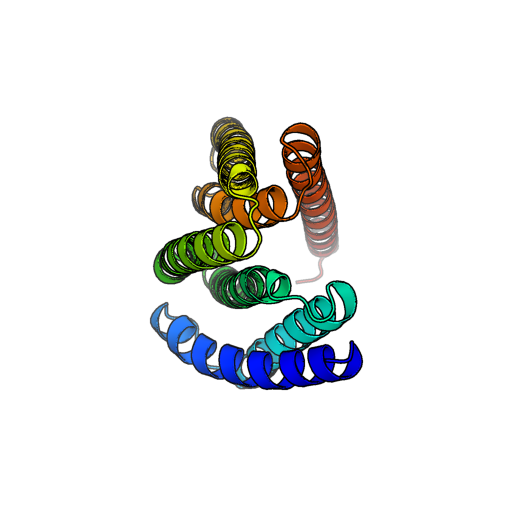 A CA 1
ATOM 1356 C C . TRP A 1 186 ? -13.406 17.004 15.356 1.00 90.94 186 TRP A C 1
ATOM 1358 O O . TRP A 1 186 ? -14.109 17.244 16.339 1.00 90.94 186 TRP A O 1
ATOM 1368 N N . GLY A 1 187 ? -13.471 17.719 14.230 1.00 92.12 187 GLY A N 1
ATOM 1369 C CA . GLY A 1 187 ? -14.418 18.802 14.000 1.00 92.12 187 GLY A CA 1
ATOM 1370 C C . GLY A 1 187 ? -15.863 18.331 14.144 1.00 92.12 187 GLY A C 1
ATOM 1371 O O . GLY A 1 187 ? -16.577 18.846 14.989 1.00 92.12 187 GLY A O 1
ATOM 1372 N N . MET A 1 188 ? -16.296 17.311 13.404 1.00 92.19 188 MET A N 1
ATOM 1373 C CA . MET A 1 188 ? -17.680 16.809 13.475 1.00 92.19 188 MET A CA 1
ATOM 1374 C C . MET A 1 188 ? -18.097 16.434 14.906 1.00 92.19 188 MET A C 1
ATOM 1376 O O . MET A 1 188 ? -19.155 16.862 15.369 1.00 92.19 188 MET A O 1
ATOM 1380 N N . ARG A 1 189 ? -17.215 15.743 15.643 1.00 89.69 189 ARG A N 1
ATOM 1381 C CA . ARG A 1 189 ? -17.450 15.362 17.046 1.00 89.69 189 ARG A CA 1
ATOM 1382 C C . ARG A 1 189 ? -17.574 16.567 17.973 1.00 89.69 189 ARG A C 1
ATOM 1384 O O . ARG A 1 189 ? -18.450 16.596 18.829 1.00 89.69 189 ARG A O 1
ATOM 1391 N N . LYS A 1 190 ? -16.724 17.584 17.798 1.00 89.38 190 LYS A N 1
ATOM 1392 C CA . LYS A 1 190 ? -16.773 18.810 18.611 1.00 89.38 190 LYS A CA 1
ATOM 1393 C C . LYS A 1 190 ? -18.092 19.575 18.433 1.00 89.38 190 LYS A C 1
ATOM 1395 O O . LYS A 1 190 ? -18.500 20.285 19.347 1.00 89.38 190 LYS A O 1
ATOM 1400 N N . TRP A 1 191 ? -18.742 19.438 17.279 1.00 84.94 191 TRP A N 1
ATOM 1401 C CA . TRP A 1 191 ? -19.978 20.147 16.933 1.00 84.94 191 TRP A CA 1
ATOM 1402 C C . TRP A 1 191 ? -21.252 19.306 17.130 1.00 84.94 191 TRP A C 1
ATOM 1404 O O . TRP A 1 191 ? -22.326 19.743 16.728 1.00 84.94 191 TRP A O 1
ATOM 1414 N N . GLY A 1 192 ? -21.157 18.139 17.779 1.00 81.56 192 GLY A N 1
ATOM 1415 C CA . GLY A 1 192 ? -22.325 17.356 18.202 1.00 81.56 192 GLY A CA 1
ATOM 1416 C C . GLY A 1 192 ? -22.981 16.508 17.110 1.00 81.56 192 GLY A C 1
ATOM 1417 O O . GLY A 1 192 ? -24.140 16.134 17.258 1.00 81.56 192 GLY A O 1
ATOM 1418 N N . TYR A 1 193 ? -22.265 16.206 16.024 1.00 66.25 193 TYR A N 1
ATOM 1419 C CA . TYR A 1 193 ? -22.693 15.196 15.057 1.00 66.25 193 TYR A CA 1
ATOM 1420 C C . TYR A 1 193 ? -22.184 13.825 15.530 1.00 66.25 193 TYR A C 1
ATOM 1422 O O . TYR A 1 193 ? -20.987 13.547 15.408 1.00 66.25 193 TYR A O 1
ATOM 1430 N N . GLU A 1 194 ? -23.071 13.010 16.110 1.00 60.50 194 GLU A N 1
ATOM 1431 C CA . GLU A 1 194 ? -22.837 11.583 16.413 1.00 60.50 194 GLU A CA 1
ATOM 1432 C C . GLU A 1 194 ? -23.386 10.671 15.311 1.00 60.50 194 GLU A C 1
ATOM 1434 O O . GLU A 1 194 ? -24.520 10.921 14.838 1.00 60.50 194 GLU A O 1
#

pLDDT: mean 93.51, std 5.69, range [60.5, 98.19]

Foldseek 3Di:
DWLQVQLVVLLVVLLVLQQVLVVVLVVLVPDDDPCSNPVRSRQLSNQRSVLSNVVDDDLLSVLVSLLSSLVSSQVSNCVRPVDRDPVSLVVSLVVSLVSLCVSCVVVVNNCLQVQLQLQLVLQLVVLVVCCVVVVNPRDPSVSSSSNSVLNSQRSPADDNVSSNVSSVVVVVVVVVVVVVVVVVVVVCVVVPND